Protein AF-A0A4D9E9C4-F1 (afdb_monomer_lite)

Organism: NCBI:txid55544

InterPro domains:
  IPR002957 Keratin, type I [PR01248] (61-74)
  IPR002957 Keratin, type I [PR01248] (82-105)
  IPR002957 Keratin, type I [PR01248] (137-157)
  IPR002957 Keratin, type I [PR01248] (209-224)
  IPR002957 Keratin, type I [PR01248] (235-261)
  IPR002957 Keratin, type I [PTHR23239] (42-327)
  IPR018039 Intermediate filament protein, conserved site [PS00226] (281-289)
  IPR039008 Intermediate filament, rod domain [PF00038] (42-293)
  IPR039008 Intermediate filament, rod domain [PS51842] (1-295)
  IPR039008 Intermediate filament, rod domain [SM01391] (6-294)

Sequence (337 aa):
MRTPLGELRTQPLVWAPPAQPAPALLSAPTDTPLPPPASSPSQILDSAVDNARIVLQIDNARLAADDFRVKFESELAIRQSVESDINGLRKVLDDTNMSRLQLEGEIESLKEELIFMKKNHQDEVDSLQAQITNSGLTVEVDAAQPQDLGKVMAEIRAQYDNLAQKNMADLDQQWNQMITQSTVEITQNTKEIEVARGSVSELRRTYQTLEIELESLRNLKASLEANLRDVEQRYAMQMEHLNGQLLRAEAELAQVRNDIQRQSEDYQALLNIKDKLEAEIATYRRLLEGGEEFNLNDALVDTGSITQTTHKVVTTTRKTVDGKVVSDTSESQLFRH

Secondary structure (DSSP, 8-state):
-PPPPP---PPP-PPPPPPPPPP-----------PPPSS-HHHHHHHHHHHHHHHHHHHHHHHHHHHHHHHHHHHHHHHHHHHHHHHHHHHHHHHHHHHHHHHHHHHHHHHHHHHHHHHHHHHHHHHHHHHHHHT-------------HHHHHHHHHHHHHHHHHHHHHHHHHHHHHHHHHHHHHHHHHHHHHHHHHHHHHHHHHHHHHHHHHHHHHHHHHHHHHHHHHHHHHHHHHHHHHHHHHHHHHHHHHHHHHHHHHHHHHHHHHHHHHHHHHHHHHHHHHHHHTT-S---TTGGGGGG-------EEEEEEEEEEETTEEEEEEEEEEEE--

Foldseek 3Di:
DDDDDDDPDDDDDDDDDDDDDDDDDDDDDPPDDDDPPDDDPVRVVVVVVVVVVVVVVVVVVVVVVVVVVVVVVVVVVVVVVVVVVVVVVVVVVVVVVVVVVVVVVVVVVVVVVVVVVVVVVVVVVVVVVVVVVVPPDDPDPPPPDPDPVVVVVVVVVVVVVVVVVVVVVVVVVVVVVVVVVVVVVVVVVVVVVVVVVVVVVVVVVVVVVVVVVVVVVVVVVVVVVVVVVVVVVVVVVVVVVVVVVVVVVVVVVVVVVVVVVVVVVVVVVVVVVVVVVVVVVVVVVCVVVPDPDDDVVVVCPVVPPPPFPFDWDWDWDFDDDPNDTPDIDIDTDTDTD

Structure (mmCIF, N/CA/C/O backbone):
data_AF-A0A4D9E9C4-F1
#
_entry.id   AF-A0A4D9E9C4-F1
#
loop_
_atom_site.group_PDB
_atom_site.id
_atom_site.type_symbol
_atom_site.label_atom_id
_atom_site.label_alt_id
_atom_site.label_comp_id
_atom_site.label_asym_id
_atom_site.label_entity_id
_atom_site.label_seq_id
_atom_site.pdbx_PDB_ins_code
_atom_site.Cartn_x
_atom_site.Cartn_y
_atom_site.Cartn_z
_atom_site.occupancy
_atom_site.B_iso_or_equiv
_atom_site.auth_seq_id
_atom_site.auth_comp_id
_atom_site.auth_asym_id
_atom_site.auth_atom_id
_atom_site.pdbx_PDB_model_num
ATOM 1 N N . MET A 1 1 ? 28.951 -22.960 17.596 1.00 46.91 1 MET A N 1
ATOM 2 C CA . MET A 1 1 ? 29.061 -23.672 16.306 1.00 46.91 1 MET A CA 1
ATOM 3 C C . MET A 1 1 ? 29.697 -22.719 15.305 1.00 46.91 1 MET A C 1
ATOM 5 O O . MET A 1 1 ? 29.075 -21.729 14.954 1.00 46.91 1 MET A O 1
ATOM 9 N N . ARG A 1 2 ? 30.980 -22.931 14.986 1.00 41.56 2 ARG A N 1
ATOM 10 C CA . ARG A 1 2 ? 31.772 -22.123 14.043 1.00 41.56 2 ARG A CA 1
ATOM 11 C C . ARG A 1 2 ? 31.783 -22.839 12.692 1.00 41.56 2 ARG A C 1
ATOM 13 O O . ARG A 1 2 ? 32.204 -23.988 12.639 1.00 41.56 2 ARG A O 1
ATOM 20 N N . THR A 1 3 ? 31.349 -22.170 11.634 1.00 56.41 3 THR A N 1
ATOM 21 C CA . THR A 1 3 ? 31.537 -22.589 10.236 1.00 56.41 3 THR A CA 1
ATOM 22 C C . THR A 1 3 ? 32.864 -22.021 9.715 1.00 56.41 3 THR A C 1
ATOM 24 O O . THR A 1 3 ? 33.112 -20.834 9.943 1.00 56.41 3 THR A O 1
ATOM 27 N N . PRO A 1 4 ? 33.739 -22.802 9.053 1.00 56.34 4 PRO A N 1
ATOM 28 C CA . PRO A 1 4 ? 34.994 -22.277 8.530 1.00 56.34 4 PRO A CA 1
ATOM 29 C C . PRO A 1 4 ? 34.813 -21.677 7.129 1.00 56.34 4 PRO A C 1
ATOM 31 O O . PRO A 1 4 ? 34.074 -22.200 6.297 1.00 56.34 4 PRO A O 1
ATOM 34 N N . LEU A 1 5 ? 35.509 -20.560 6.906 1.00 46.12 5 LEU A N 1
ATOM 35 C CA . LEU A 1 5 ? 35.704 -19.911 5.615 1.00 46.12 5 LEU A CA 1
ATOM 36 C C . LEU A 1 5 ? 36.440 -20.847 4.645 1.00 46.12 5 LEU A C 1
ATOM 38 O O . LEU A 1 5 ? 37.439 -21.459 5.016 1.00 46.12 5 LEU A O 1
ATOM 42 N N . GLY A 1 6 ? 35.965 -20.915 3.400 1.00 50.53 6 GLY A N 1
ATOM 43 C CA . GLY A 1 6 ? 36.652 -21.595 2.306 1.00 50.53 6 GLY A CA 1
ATOM 44 C C . GLY A 1 6 ? 37.902 -20.832 1.863 1.00 50.53 6 GLY A C 1
ATOM 45 O O . GLY A 1 6 ? 37.839 -19.647 1.541 1.00 50.53 6 GLY A O 1
ATOM 46 N N . GLU A 1 7 ? 39.034 -21.531 1.847 1.00 47.25 7 GLU A N 1
ATOM 47 C CA . GLU A 1 7 ? 40.315 -21.076 1.309 1.00 47.25 7 GLU A CA 1
ATOM 48 C C . GLU A 1 7 ? 40.248 -20.934 -0.221 1.00 47.25 7 GLU A C 1
ATOM 50 O O . GLU A 1 7 ? 40.120 -21.916 -0.954 1.00 47.25 7 GLU A O 1
ATOM 55 N N . LEU A 1 8 ? 40.390 -19.705 -0.724 1.00 48.47 8 LEU A N 1
ATOM 56 C CA . LEU A 1 8 ? 40.690 -19.446 -2.132 1.00 48.47 8 LEU A CA 1
ATOM 57 C C . LEU A 1 8 ? 42.191 -19.650 -2.358 1.00 48.47 8 LEU A C 1
ATOM 59 O O . LEU A 1 8 ? 43.013 -18.776 -2.085 1.00 48.47 8 LEU A O 1
ATOM 63 N N . ARG A 1 9 ? 42.547 -20.837 -2.851 1.00 46.44 9 ARG A N 1
ATOM 64 C CA . ARG A 1 9 ? 43.907 -21.194 -3.260 1.00 46.44 9 ARG A CA 1
ATOM 65 C C . ARG A 1 9 ? 44.250 -20.489 -4.576 1.00 46.44 9 ARG A C 1
ATOM 67 O O . ARG A 1 9 ? 43.771 -20.875 -5.639 1.00 46.44 9 ARG A O 1
ATOM 74 N N . THR A 1 10 ? 45.093 -19.467 -4.504 1.00 53.66 10 THR A N 1
ATOM 75 C CA . THR A 1 10 ? 45.739 -18.838 -5.661 1.00 53.66 10 THR A CA 1
ATOM 76 C C . THR A 1 10 ? 46.736 -19.819 -6.291 1.00 53.66 10 THR A C 1
ATOM 78 O O . THR A 1 10 ? 47.603 -20.367 -5.611 1.00 53.66 10 THR A O 1
ATOM 81 N N . GLN A 1 11 ? 46.601 -20.087 -7.593 1.00 56.62 11 GLN A N 1
ATOM 82 C CA . GLN A 1 11 ? 47.590 -20.846 -8.369 1.00 56.62 11 GLN A CA 1
ATOM 83 C C . GLN A 1 11 ? 48.548 -19.878 -9.088 1.00 56.62 11 GLN A C 1
ATOM 85 O O . GLN A 1 11 ? 48.098 -18.818 -9.531 1.00 56.62 11 GLN A O 1
ATOM 90 N N . PRO A 1 12 ? 49.849 -20.201 -9.218 1.00 49.72 12 PRO A N 1
ATOM 91 C CA . PRO A 1 12 ? 50.809 -19.341 -9.898 1.00 49.72 12 PRO A CA 1
ATOM 92 C C . PRO A 1 12 ? 50.714 -19.477 -11.425 1.00 49.72 12 PRO A C 1
ATOM 94 O O . PRO A 1 12 ? 50.537 -20.566 -11.969 1.00 49.72 12 PRO A O 1
ATOM 97 N N . LEU A 1 13 ? 50.863 -18.339 -12.102 1.00 48.88 13 LEU A N 1
ATOM 98 C CA . LEU A 1 13 ? 50.855 -18.182 -13.554 1.00 48.88 13 LEU A CA 1
ATOM 99 C C . LEU A 1 13 ? 52.106 -18.848 -14.160 1.00 48.88 13 LEU A C 1
ATOM 101 O O . LEU A 1 13 ? 53.224 -18.374 -13.959 1.00 48.88 13 LEU A O 1
ATOM 105 N N . VAL A 1 14 ? 51.933 -19.955 -14.886 1.00 52.34 14 VAL A N 1
ATOM 106 C CA . VAL A 1 14 ? 53.022 -20.614 -15.626 1.00 52.34 14 VAL A CA 1
ATOM 107 C C . VAL A 1 14 ? 53.180 -19.935 -16.987 1.00 52.34 14 VAL A C 1
ATOM 109 O O . VAL A 1 14 ? 52.255 -19.888 -17.792 1.00 52.34 14 VAL A O 1
ATOM 112 N N . TRP A 1 15 ? 54.373 -19.392 -17.215 1.00 42.56 15 TRP A N 1
ATOM 113 C CA . TRP A 1 15 ? 54.833 -18.759 -18.450 1.00 42.56 15 TRP A CA 1
ATOM 114 C C . TRP A 1 15 ? 54.854 -19.755 -19.623 1.00 42.56 15 TRP A C 1
ATOM 116 O O . TRP A 1 15 ? 55.542 -20.774 -19.559 1.00 42.56 15 TRP A O 1
ATOM 126 N N . ALA A 1 16 ? 54.121 -19.461 -20.701 1.00 52.75 16 ALA A N 1
ATOM 127 C CA . ALA A 1 16 ? 54.151 -20.233 -21.945 1.00 52.75 16 ALA A CA 1
ATOM 128 C C . ALA A 1 16 ? 55.281 -19.727 -22.873 1.00 52.75 16 ALA A C 1
ATOM 130 O O . ALA A 1 16 ? 55.403 -18.516 -23.064 1.00 52.75 16 ALA A O 1
ATOM 131 N N . PRO A 1 17 ? 56.115 -20.608 -23.462 1.00 62.12 17 PRO A N 1
ATOM 132 C CA . PRO A 1 17 ? 57.176 -20.205 -24.385 1.00 62.12 17 PRO A CA 1
ATOM 133 C C . PRO A 1 17 ? 56.624 -19.853 -25.784 1.00 62.12 17 PRO A C 1
ATOM 135 O O . PRO A 1 17 ? 55.558 -20.342 -26.165 1.00 62.12 17 PRO A O 1
ATOM 138 N N . PRO A 1 18 ? 57.336 -19.021 -26.571 1.00 53.12 18 PRO A N 1
ATOM 139 C CA . PRO A 1 18 ? 56.860 -18.547 -27.868 1.00 53.12 18 PRO A CA 1
ATOM 140 C C . PRO A 1 18 ? 56.850 -19.664 -28.921 1.00 53.12 18 PRO A C 1
ATOM 142 O O . PRO A 1 18 ? 57.770 -20.479 -29.003 1.00 53.12 18 PRO A O 1
ATOM 145 N N . ALA A 1 19 ? 55.798 -19.674 -29.741 1.00 48.38 19 ALA A N 1
ATOM 146 C CA . ALA A 1 19 ? 55.596 -20.619 -30.831 1.00 48.38 19 ALA A CA 1
ATOM 147 C C . ALA A 1 19 ? 56.703 -20.508 -31.897 1.00 48.38 19 ALA A C 1
ATOM 149 O O . ALA A 1 19 ? 57.003 -19.421 -32.392 1.00 48.38 19 ALA A O 1
ATOM 150 N N . GLN A 1 20 ? 57.290 -21.648 -32.267 1.00 53.34 20 GLN A N 1
ATOM 151 C CA . GLN A 1 20 ? 58.175 -21.770 -33.426 1.00 53.34 20 GLN A CA 1
ATOM 152 C C . GLN A 1 20 ? 57.361 -21.677 -34.731 1.00 53.34 20 GLN A C 1
ATOM 154 O O . GLN A 1 20 ? 56.249 -22.207 -34.785 1.00 53.34 20 GLN A O 1
ATOM 159 N N . PRO A 1 21 ? 57.893 -21.056 -35.800 1.00 50.38 21 PRO A N 1
ATOM 160 C CA . PRO A 1 21 ? 57.234 -21.053 -37.100 1.00 50.38 21 PRO A CA 1
ATOM 161 C C . PRO A 1 21 ? 57.316 -22.443 -37.749 1.00 50.38 21 PRO A C 1
ATOM 163 O O . PRO A 1 21 ? 58.387 -23.043 -37.842 1.00 50.38 21 PRO A O 1
ATOM 166 N N . ALA A 1 22 ? 56.166 -22.950 -38.197 1.00 45.78 22 ALA A N 1
ATOM 167 C CA . ALA A 1 22 ? 56.052 -24.204 -38.935 1.00 45.78 22 ALA A CA 1
ATOM 168 C C . ALA A 1 22 ? 56.734 -24.107 -40.320 1.00 45.78 22 ALA A C 1
ATOM 170 O O . ALA A 1 22 ? 56.691 -23.046 -40.948 1.00 45.78 22 ALA A O 1
ATOM 171 N N . PRO A 1 23 ? 57.346 -25.194 -40.826 1.00 43.59 23 PRO A N 1
ATOM 172 C CA . PRO A 1 23 ? 58.011 -25.196 -42.123 1.00 43.59 23 PRO A CA 1
ATOM 173 C C . PRO A 1 23 ? 56.992 -25.186 -43.270 1.00 43.59 23 PRO A C 1
ATOM 175 O O . PRO A 1 23 ? 55.993 -25.905 -43.248 1.00 43.59 23 PRO A O 1
ATOM 178 N N . ALA A 1 24 ? 57.283 -24.380 -44.291 1.00 49.59 24 ALA A N 1
ATOM 179 C CA . ALA A 1 24 ? 56.535 -24.310 -45.537 1.00 49.59 24 ALA A CA 1
ATOM 180 C C . ALA A 1 24 ? 56.606 -25.654 -46.281 1.00 49.59 24 ALA A C 1
ATOM 182 O O . ALA A 1 24 ? 57.625 -25.992 -46.885 1.00 49.59 24 ALA A O 1
ATOM 183 N N . LEU A 1 25 ? 55.512 -26.416 -46.240 1.00 44.25 25 LEU A N 1
ATOM 184 C CA . LEU A 1 25 ? 55.289 -27.529 -47.153 1.00 44.25 25 LEU A CA 1
ATOM 185 C C . LEU A 1 25 ? 54.582 -27.004 -48.401 1.00 44.25 25 LEU A C 1
ATOM 187 O O . LEU A 1 25 ? 53.454 -26.523 -48.356 1.00 44.25 25 LEU A O 1
ATOM 191 N N . LEU A 1 26 ? 55.320 -27.103 -49.500 1.00 51.34 26 LEU A N 1
ATOM 192 C CA . LEU A 1 26 ? 54.921 -26.920 -50.885 1.00 51.34 26 LEU A CA 1
ATOM 193 C C . LEU A 1 26 ? 53.611 -27.682 -51.172 1.00 51.34 26 LEU A C 1
ATOM 195 O O . LEU A 1 26 ? 53.619 -28.904 -51.322 1.00 51.34 26 LEU A O 1
ATOM 199 N N . SER A 1 27 ? 52.484 -26.973 -51.222 1.00 42.88 27 SER A N 1
ATOM 200 C CA . SER A 1 27 ? 51.193 -27.527 -51.626 1.00 42.88 27 SER A CA 1
ATOM 201 C C . SER A 1 27 ? 51.062 -27.503 -53.151 1.00 42.88 27 SER A C 1
ATOM 203 O O . SER A 1 27 ? 51.133 -26.459 -53.797 1.00 42.88 27 SER A O 1
ATOM 205 N N . ALA A 1 28 ? 50.886 -28.693 -53.722 1.00 49.09 28 ALA A N 1
ATOM 206 C CA . ALA A 1 28 ? 50.516 -28.917 -55.114 1.00 49.09 28 ALA A CA 1
ATOM 207 C C . ALA A 1 28 ? 49.165 -28.244 -55.456 1.00 49.09 28 ALA A C 1
ATOM 209 O O . ALA A 1 28 ? 48.316 -28.108 -54.567 1.00 49.09 28 ALA A O 1
ATOM 210 N N . PRO A 1 29 ? 48.920 -27.860 -56.724 1.00 49.34 29 PRO A N 1
ATOM 211 C CA . PRO A 1 29 ? 47.653 -27.268 -57.128 1.00 49.34 29 PRO A CA 1
ATOM 212 C C . PRO A 1 29 ? 46.578 -28.355 -57.101 1.00 49.34 29 PRO A C 1
ATOM 214 O O . PRO A 1 29 ? 46.523 -29.228 -57.963 1.00 49.34 29 PRO A O 1
ATOM 217 N N . THR A 1 30 ? 45.746 -28.330 -56.064 1.00 48.12 30 THR A N 1
ATOM 218 C CA . THR A 1 30 ? 44.537 -29.149 -56.014 1.00 48.12 30 THR A CA 1
ATOM 219 C C . THR A 1 30 ? 43.427 -28.310 -56.630 1.00 48.12 30 THR A C 1
ATOM 221 O O . THR A 1 30 ? 42.826 -27.476 -55.953 1.00 48.12 30 THR A O 1
ATOM 224 N N . ASP A 1 31 ? 43.197 -28.501 -57.930 1.00 50.91 31 ASP A N 1
ATOM 225 C CA . ASP A 1 31 ? 41.946 -28.127 -58.593 1.00 50.91 31 ASP A CA 1
ATOM 226 C C . ASP A 1 31 ? 40.817 -28.953 -57.961 1.00 50.91 31 ASP A C 1
ATOM 228 O O . ASP A 1 31 ? 40.434 -30.027 -58.421 1.00 50.91 31 ASP A O 1
ATOM 232 N N . THR A 1 32 ? 40.319 -28.459 -56.833 1.00 55.94 32 THR A N 1
ATOM 233 C CA 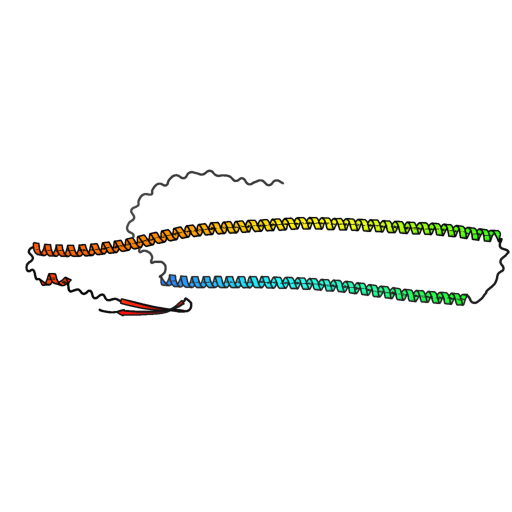. THR A 1 32 ? 39.045 -28.867 -56.244 1.00 55.94 32 THR A CA 1
ATOM 234 C C . THR A 1 32 ? 38.094 -27.694 -56.431 1.00 55.94 32 THR A C 1
ATOM 236 O O . THR A 1 32 ? 38.394 -26.604 -55.940 1.00 55.94 32 THR A O 1
ATOM 239 N N . PRO A 1 33 ? 36.972 -27.867 -57.150 1.00 47.59 33 PRO A N 1
ATOM 240 C CA . PRO A 1 33 ? 36.028 -26.783 -57.354 1.00 47.59 33 PRO A CA 1
ATOM 241 C C . PRO A 1 33 ? 35.472 -26.347 -55.996 1.00 47.59 33 PRO A C 1
ATOM 243 O O . PRO A 1 33 ? 35.057 -27.180 -55.188 1.00 47.59 33 PRO A O 1
ATOM 246 N N . LEU A 1 34 ? 35.483 -25.034 -55.753 1.00 57.84 34 LEU A N 1
ATOM 247 C CA . LEU A 1 34 ? 34.771 -24.402 -54.645 1.00 57.84 34 LEU A CA 1
ATOM 248 C C . LEU A 1 34 ? 33.342 -24.970 -54.567 1.00 57.84 34 LEU A C 1
ATOM 250 O O . LEU A 1 34 ? 32.675 -25.040 -55.606 1.00 57.84 34 LEU A O 1
ATOM 254 N N . PRO A 1 35 ? 32.844 -25.363 -53.378 1.00 61.22 35 PRO A N 1
ATOM 255 C CA . PRO A 1 35 ? 31.442 -25.723 -53.241 1.00 61.22 35 PRO A CA 1
ATOM 256 C C . PRO A 1 35 ? 30.589 -24.529 -53.702 1.00 61.22 35 PRO A C 1
ATOM 258 O O . PRO A 1 35 ? 30.927 -23.385 -53.376 1.00 61.22 35 PRO A O 1
ATOM 261 N N . PRO A 1 36 ? 29.514 -24.755 -54.481 1.00 61.72 36 PRO A N 1
ATOM 262 C CA . PRO A 1 36 ? 28.634 -23.674 -54.907 1.00 61.72 36 PRO A CA 1
ATOM 263 C C . PRO A 1 36 ? 28.114 -22.919 -53.675 1.00 61.72 36 PRO A C 1
ATOM 265 O O . PRO A 1 36 ? 27.956 -23.539 -52.617 1.00 61.72 36 PRO A O 1
ATOM 268 N N . PRO A 1 37 ? 27.853 -21.600 -53.782 1.00 59.75 37 PRO A N 1
ATOM 269 C CA . PRO A 1 37 ? 27.341 -20.820 -52.664 1.00 59.75 37 PRO A CA 1
ATOM 270 C C . PRO A 1 37 ? 26.114 -21.525 -52.094 1.00 59.75 37 PRO A C 1
ATOM 272 O O . PRO A 1 37 ? 25.169 -21.849 -52.818 1.00 59.75 37 PRO A O 1
ATOM 275 N N . ALA A 1 38 ? 26.180 -21.825 -50.798 1.00 62.91 38 ALA A N 1
ATOM 276 C CA . ALA A 1 38 ? 25.075 -22.409 -50.071 1.00 62.91 38 ALA A CA 1
ATOM 277 C C . ALA A 1 38 ? 23.847 -21.513 -50.281 1.00 62.91 38 ALA A C 1
ATOM 279 O O . ALA A 1 38 ? 23.859 -20.339 -49.912 1.00 62.91 38 ALA A O 1
ATOM 280 N N . SER A 1 39 ? 22.797 -22.095 -50.862 1.00 63.22 39 SER A N 1
ATOM 281 C CA . SER A 1 39 ? 21.502 -21.482 -51.194 1.00 63.22 39 SER A CA 1
ATOM 282 C C . SER A 1 39 ? 21.502 -20.411 -52.300 1.00 63.22 39 SER A C 1
ATOM 284 O O . SER A 1 39 ? 22.270 -19.453 -52.310 1.00 63.22 39 SER A O 1
ATOM 286 N N . SER A 1 40 ? 20.567 -20.562 -53.243 1.00 76.44 40 SER A N 1
ATOM 287 C CA . SER A 1 40 ? 20.298 -19.552 -54.276 1.00 76.44 40 SER A CA 1
ATOM 288 C C . SER A 1 40 ? 19.714 -18.268 -53.652 1.00 76.44 40 SER A C 1
ATOM 290 O O . SER A 1 40 ? 19.007 -18.360 -52.646 1.00 76.44 40 SER A O 1
ATOM 292 N N . PRO A 1 41 ? 19.929 -17.072 -54.238 1.00 77.56 41 PRO A N 1
ATOM 293 C CA . PRO A 1 41 ? 19.390 -15.810 -53.710 1.00 77.56 41 PRO A CA 1
ATOM 294 C C . PRO A 1 41 ? 17.874 -15.837 -53.458 1.00 77.56 41 PRO A C 1
ATOM 296 O O . PRO A 1 41 ? 17.393 -15.242 -52.498 1.00 77.56 41 PRO A O 1
ATOM 299 N N . SER A 1 42 ? 17.128 -16.577 -54.282 1.00 80.75 42 SER A N 1
ATOM 300 C CA . SER A 1 42 ? 15.688 -16.795 -54.112 1.00 80.75 42 SER A CA 1
ATOM 301 C C . SER A 1 42 ? 15.354 -17.573 -52.835 1.00 80.75 42 SER A C 1
ATOM 303 O O . SER A 1 42 ? 14.474 -17.161 -52.093 1.00 80.75 42 SER A O 1
ATOM 305 N N . GLN A 1 43 ? 16.106 -18.631 -52.508 1.00 85.38 43 GLN A N 1
ATOM 306 C CA . GLN A 1 43 ? 15.912 -19.393 -51.264 1.00 85.38 43 GLN A CA 1
ATOM 307 C C . GLN A 1 43 ? 16.227 -18.560 -50.013 1.00 85.38 43 GLN A C 1
ATOM 309 O O . GLN A 1 43 ? 15.591 -18.726 -48.971 1.00 85.38 43 GLN A O 1
ATOM 314 N N . ILE A 1 44 ? 17.196 -17.646 -50.104 1.00 84.44 44 ILE A N 1
ATOM 315 C CA . ILE A 1 44 ? 17.530 -16.722 -49.010 1.00 84.44 44 ILE A CA 1
ATOM 316 C C . ILE A 1 44 ? 16.378 -15.733 -48.782 1.00 84.44 44 ILE A C 1
ATOM 318 O O . ILE A 1 44 ? 16.016 -15.461 -47.641 1.00 84.44 44 ILE A O 1
ATOM 322 N N . LEU A 1 45 ? 15.764 -15.227 -49.854 1.00 89.00 45 LEU A N 1
ATOM 323 C CA . LEU A 1 45 ? 14.607 -14.341 -49.748 1.00 89.00 45 LEU A CA 1
ATOM 324 C C . LEU A 1 45 ? 13.381 -15.063 -49.172 1.00 89.00 45 LEU A C 1
ATOM 326 O O . LEU A 1 45 ? 12.740 -14.530 -48.269 1.00 89.00 45 LEU A O 1
ATOM 330 N N . ASP A 1 46 ? 13.089 -16.274 -49.645 1.00 91.44 46 ASP A N 1
ATOM 331 C CA . ASP A 1 46 ? 11.961 -17.075 -49.155 1.00 91.44 46 ASP A CA 1
ATOM 332 C C . ASP A 1 46 ? 12.124 -17.397 -47.661 1.00 91.44 46 ASP A C 1
ATOM 334 O O . ASP A 1 46 ? 11.217 -17.156 -46.865 1.00 91.44 46 ASP A O 1
ATOM 338 N N . SER A 1 47 ? 13.323 -17.823 -47.248 1.00 89.81 47 SER A N 1
ATOM 339 C CA . SER A 1 47 ? 13.629 -18.064 -45.831 1.00 89.81 47 SER A CA 1
ATOM 340 C C . SER A 1 47 ? 13.592 -16.790 -44.979 1.00 89.81 47 SER A C 1
ATOM 342 O O . SER A 1 47 ? 13.164 -16.843 -43.826 1.00 89.81 47 SER A O 1
ATOM 344 N N . ALA A 1 48 ? 13.968 -15.626 -45.520 1.00 92.25 48 ALA A N 1
ATOM 345 C CA . ALA A 1 48 ? 13.820 -14.346 -44.826 1.00 92.25 48 ALA A CA 1
ATOM 346 C C . ALA A 1 48 ? 12.343 -13.960 -44.619 1.00 92.25 48 ALA A C 1
ATOM 348 O O . ALA A 1 48 ? 11.978 -13.484 -43.540 1.00 92.25 48 ALA A O 1
ATOM 349 N N . VAL A 1 49 ? 11.485 -14.195 -45.617 1.00 94.75 49 VAL A N 1
ATOM 350 C CA . VAL A 1 49 ? 10.035 -13.954 -45.520 1.00 94.75 49 VAL A CA 1
ATOM 351 C C . VAL A 1 49 ? 9.383 -14.912 -44.521 1.00 94.75 49 VAL A C 1
ATOM 353 O O . VAL A 1 49 ? 8.577 -14.473 -43.695 1.00 94.75 49 VAL A O 1
ATOM 356 N N . ASP A 1 50 ? 9.754 -16.191 -44.544 1.00 95.25 50 ASP A N 1
ATOM 357 C CA . ASP A 1 50 ? 9.262 -17.183 -43.585 1.00 95.25 50 ASP A CA 1
ATOM 358 C C . ASP A 1 50 ? 9.714 -16.861 -42.155 1.00 95.25 50 ASP A C 1
ATOM 360 O O . ASP A 1 50 ? 8.901 -16.902 -41.229 1.00 95.25 50 ASP A O 1
ATOM 364 N N . ASN A 1 51 ? 10.965 -16.433 -41.967 1.00 94.38 51 ASN A N 1
ATOM 365 C CA . ASN A 1 51 ? 11.454 -15.963 -40.671 1.00 94.38 51 ASN A CA 1
ATOM 366 C C . ASN A 1 51 ? 10.659 -14.751 -40.170 1.00 94.38 51 ASN A C 1
ATOM 368 O O . ASN A 1 51 ? 10.226 -14.743 -39.019 1.00 94.38 51 ASN A O 1
ATOM 372 N N . ALA A 1 52 ? 10.401 -13.753 -41.023 1.00 95.62 52 ALA A N 1
ATOM 373 C CA . ALA A 1 52 ? 9.582 -12.598 -40.651 1.00 95.62 52 ALA A CA 1
ATOM 374 C C . ALA A 1 52 ? 8.152 -13.012 -40.261 1.00 95.62 52 ALA A C 1
ATOM 376 O O . ALA A 1 52 ? 7.600 -12.508 -39.282 1.00 95.62 52 ALA A O 1
ATOM 377 N N . ARG A 1 53 ? 7.561 -13.975 -40.979 1.00 97.06 53 ARG A N 1
ATOM 378 C CA . ARG A 1 53 ? 6.243 -14.531 -40.646 1.00 97.06 53 ARG A CA 1
ATOM 379 C C . ARG A 1 53 ? 6.244 -15.225 -39.283 1.00 97.06 53 ARG A C 1
ATOM 381 O O . ARG A 1 53 ? 5.311 -15.015 -38.511 1.00 97.06 53 ARG A O 1
ATOM 388 N N . ILE A 1 54 ? 7.261 -16.033 -38.987 1.00 96.38 54 ILE A N 1
ATOM 389 C CA . ILE A 1 54 ? 7.398 -16.721 -37.696 1.00 96.38 54 ILE A CA 1
ATOM 390 C C . ILE A 1 54 ? 7.575 -15.703 -36.565 1.00 96.38 54 ILE A C 1
ATOM 392 O O . ILE A 1 54 ? 6.908 -15.820 -35.542 1.00 96.38 54 ILE A O 1
ATOM 396 N N . VAL A 1 55 ? 8.404 -14.673 -36.757 1.00 96.50 55 VAL A N 1
ATOM 397 C CA . VAL A 1 55 ? 8.592 -13.597 -35.768 1.00 96.50 55 VAL A CA 1
ATOM 398 C C . VAL A 1 55 ? 7.268 -12.895 -35.465 1.00 96.50 55 VAL A C 1
ATOM 400 O O . VAL A 1 55 ? 6.907 -12.767 -34.300 1.00 96.50 55 VAL A O 1
ATOM 403 N N . LEU A 1 56 ? 6.482 -12.546 -36.489 1.00 97.00 56 LEU A N 1
ATOM 404 C CA . LEU A 1 56 ? 5.158 -11.948 -36.285 1.00 97.00 56 LEU A CA 1
ATOM 405 C C . LEU A 1 56 ? 4.194 -12.880 -35.539 1.00 97.00 56 LEU A C 1
ATOM 407 O O . LEU A 1 56 ? 3.410 -12.416 -34.714 1.00 97.00 56 LEU A O 1
ATOM 411 N N . GLN A 1 57 ? 4.236 -14.189 -35.806 1.00 97.19 57 GLN A N 1
ATOM 412 C CA . GLN A 1 57 ? 3.432 -15.165 -35.064 1.00 97.19 57 GLN A CA 1
ATOM 413 C C . GLN A 1 57 ? 3.864 -15.267 -33.597 1.00 97.19 57 GLN A C 1
ATOM 415 O O . GLN A 1 57 ? 3.004 -15.354 -32.723 1.00 97.19 57 GLN A O 1
ATOM 420 N N . ILE A 1 58 ? 5.170 -15.220 -33.320 1.00 97.06 58 ILE A N 1
ATOM 421 C CA . ILE A 1 58 ? 5.714 -15.205 -31.957 1.00 97.06 58 ILE A CA 1
ATOM 422 C C . ILE A 1 58 ? 5.266 -13.941 -31.224 1.00 97.06 58 ILE A C 1
ATOM 424 O O . ILE A 1 58 ? 4.784 -14.036 -30.097 1.00 97.06 58 ILE A O 1
ATOM 428 N N . ASP A 1 59 ? 5.379 -12.775 -31.857 1.00 97.69 59 ASP A N 1
ATOM 429 C CA . ASP A 1 59 ? 4.975 -11.508 -31.250 1.00 97.69 59 ASP A CA 1
ATOM 430 C C . ASP A 1 59 ? 3.463 -11.459 -31.014 1.00 97.69 59 ASP A C 1
ATOM 432 O O . ASP A 1 59 ? 3.020 -11.060 -29.939 1.00 97.69 59 ASP A O 1
ATOM 436 N N . ASN A 1 60 ? 2.655 -11.953 -31.955 1.00 97.25 60 ASN A N 1
ATOM 437 C CA . ASN A 1 60 ? 1.210 -12.059 -31.765 1.00 97.25 60 ASN A CA 1
ATOM 438 C C . ASN A 1 60 ? 0.846 -13.014 -30.615 1.00 97.25 60 ASN A C 1
ATOM 440 O O . ASN A 1 60 ? 0.006 -12.673 -29.783 1.00 97.25 60 ASN A O 1
ATOM 444 N N . ALA A 1 61 ? 1.507 -14.172 -30.526 1.00 97.69 61 ALA A N 1
ATOM 445 C CA . ALA A 1 61 ? 1.304 -15.120 -29.433 1.00 97.69 61 ALA A CA 1
ATOM 446 C C . ALA A 1 61 ? 1.725 -14.534 -28.075 1.00 97.69 61 ALA A C 1
ATOM 448 O O . ALA A 1 61 ? 1.038 -14.756 -27.079 1.00 97.69 61 ALA A O 1
ATOM 449 N N . ARG A 1 62 ? 2.814 -13.753 -28.031 1.00 97.25 62 ARG A N 1
ATOM 450 C CA . ARG A 1 62 ? 3.258 -13.031 -26.828 1.00 97.25 62 ARG A CA 1
ATOM 451 C C . ARG A 1 62 ? 2.248 -11.975 -26.396 1.00 97.25 62 ARG A C 1
ATOM 453 O O . ARG A 1 62 ? 1.842 -11.984 -25.242 1.00 97.25 62 ARG A O 1
ATOM 460 N N . LEU A 1 63 ? 1.786 -11.136 -27.322 1.00 97.44 63 LEU A N 1
ATOM 461 C CA . LEU A 1 63 ? 0.769 -10.122 -27.033 1.00 97.44 63 LEU A CA 1
ATOM 462 C C . LEU A 1 63 ? -0.542 -10.749 -26.543 1.00 97.44 63 LEU A C 1
ATOM 464 O O . LEU A 1 63 ? -1.142 -10.250 -25.596 1.00 97.44 63 LEU A O 1
ATOM 468 N N . ALA A 1 64 ? -0.972 -11.863 -27.142 1.00 97.88 64 ALA A N 1
ATOM 469 C CA . ALA A 1 64 ? -2.148 -12.596 -26.681 1.00 97.88 64 ALA A CA 1
ATOM 470 C C . ALA A 1 64 ? -1.944 -13.190 -25.276 1.00 97.88 64 ALA A C 1
ATOM 472 O O . ALA A 1 64 ? -2.849 -13.128 -24.446 1.00 97.88 64 ALA A O 1
ATOM 473 N N . ALA A 1 65 ? -0.761 -13.742 -24.990 1.00 97.81 65 ALA A N 1
ATOM 474 C CA . ALA A 1 65 ? -0.428 -14.255 -23.664 1.00 97.81 65 ALA A CA 1
ATOM 475 C C . ALA A 1 65 ? -0.430 -13.142 -22.603 1.00 97.81 65 ALA A C 1
ATOM 477 O O . ALA A 1 65 ? -0.978 -13.344 -21.519 1.00 97.81 65 ALA A O 1
ATOM 478 N N . ASP A 1 66 ? 0.116 -11.967 -22.923 1.00 97.38 66 ASP A N 1
ATOM 479 C CA . ASP A 1 66 ? 0.096 -10.805 -22.034 1.00 97.38 66 ASP A CA 1
ATOM 480 C C . ASP A 1 66 ? -1.329 -10.283 -21.798 1.00 97.38 66 ASP A C 1
ATOM 482 O O . ASP A 1 66 ? -1.689 -9.999 -20.655 1.00 97.38 66 ASP A O 1
ATOM 486 N N . ASP A 1 67 ? -2.172 -10.227 -22.834 1.00 98.19 67 ASP A N 1
ATOM 487 C CA . ASP A 1 67 ? -3.585 -9.842 -22.702 1.00 98.19 67 ASP A CA 1
ATOM 488 C C . ASP A 1 67 ? -4.361 -10.829 -21.810 1.00 98.19 67 ASP A C 1
ATOM 490 O O . ASP A 1 67 ? -5.101 -10.422 -20.910 1.00 98.19 67 ASP A O 1
ATOM 494 N N . PHE A 1 68 ? -4.145 -12.140 -21.977 1.00 97.94 68 PHE A N 1
ATOM 495 C CA . PHE A 1 68 ? -4.735 -13.146 -21.089 1.00 97.94 68 PHE A CA 1
ATOM 496 C C . PHE A 1 68 ? -4.202 -13.064 -19.660 1.00 97.94 68 PHE A C 1
ATOM 498 O O . PHE A 1 68 ? -4.979 -13.258 -18.724 1.00 97.94 68 PHE A O 1
ATOM 505 N N . ARG A 1 69 ? -2.916 -12.748 -19.472 1.00 98.12 69 ARG A N 1
ATOM 506 C CA . ARG A 1 69 ? -2.327 -12.550 -18.142 1.00 98.12 69 ARG A CA 1
ATOM 507 C C . ARG A 1 69 ? -2.993 -11.382 -17.421 1.00 98.12 69 ARG A C 1
ATOM 509 O O . ARG A 1 69 ? -3.442 -11.554 -16.292 1.00 98.12 69 ARG A O 1
ATOM 516 N N . VAL A 1 70 ? -3.121 -10.230 -18.082 1.00 97.62 70 VAL A N 1
ATOM 517 C CA . VAL A 1 70 ? -3.777 -9.043 -17.507 1.00 97.62 70 VAL A CA 1
ATOM 518 C C . VAL A 1 70 ? -5.246 -9.329 -17.187 1.00 97.62 70 VAL A C 1
ATOM 520 O O . VAL A 1 70 ? -5.715 -8.998 -16.098 1.00 97.62 70 VAL A O 1
ATOM 523 N N . LYS A 1 71 ? -5.972 -10.003 -18.090 1.00 98.25 71 LYS A N 1
ATOM 524 C CA . LYS A 1 71 ? -7.363 -10.418 -17.843 1.00 98.25 71 LYS A CA 1
ATOM 525 C C . LYS A 1 71 ? -7.476 -11.352 -16.642 1.00 98.25 71 LYS A C 1
ATOM 527 O O . LYS A 1 71 ? -8.328 -11.126 -15.787 1.00 98.25 71 LYS A O 1
ATOM 532 N N . PHE A 1 72 ? -6.604 -12.354 -16.546 1.00 98.12 72 PHE A N 1
ATOM 533 C CA . PHE A 1 72 ? -6.573 -13.276 -15.413 1.00 98.12 72 PHE A CA 1
ATOM 534 C C . PHE A 1 72 ? -6.297 -12.549 -14.094 1.00 98.12 72 PHE A C 1
ATOM 536 O O . PHE A 1 72 ? -7.000 -12.788 -13.118 1.00 98.12 72 PHE A O 1
ATOM 543 N N . GLU A 1 73 ? -5.325 -11.637 -14.065 1.00 97.75 73 GLU A N 1
ATOM 544 C CA . GLU A 1 73 ? -5.017 -10.828 -12.880 1.00 97.75 73 GLU A CA 1
ATOM 545 C C . GLU A 1 73 ? -6.213 -9.959 -12.461 1.00 97.75 73 GLU A C 1
ATOM 547 O O . GLU A 1 73 ? -6.539 -9.897 -11.275 1.00 97.75 73 GLU A O 1
ATOM 552 N N . SER A 1 74 ? -6.913 -9.347 -13.423 1.00 97.12 74 SER A N 1
ATOM 553 C CA . SER A 1 74 ? -8.114 -8.551 -13.142 1.00 97.12 74 SER A CA 1
ATOM 554 C C . SER A 1 74 ? -9.273 -9.394 -12.599 1.00 97.12 74 SER A C 1
ATOM 556 O O . SER A 1 74 ? -9.893 -9.018 -11.605 1.00 97.12 74 SER A O 1
ATOM 558 N N . GLU A 1 75 ? -9.525 -10.565 -13.188 1.00 97.75 75 GLU A N 1
ATOM 559 C CA . GLU A 1 75 ? -10.591 -11.474 -12.758 1.00 97.75 75 GLU A CA 1
ATOM 560 C C . GLU A 1 75 ? -10.274 -12.073 -11.384 1.00 97.75 75 GLU A C 1
ATOM 562 O O . GLU A 1 75 ? -11.151 -12.189 -10.529 1.00 97.75 75 GLU A O 1
ATOM 567 N N . LEU A 1 76 ? -9.003 -12.401 -11.131 1.00 97.75 76 LEU A N 1
ATOM 568 C CA . LEU A 1 76 ? -8.538 -12.868 -9.830 1.00 97.75 76 LEU A CA 1
ATOM 569 C C . LEU A 1 76 ? -8.759 -11.805 -8.748 1.00 97.75 76 LEU A C 1
ATOM 571 O O . LEU A 1 76 ? -9.245 -12.141 -7.669 1.00 97.75 76 LEU A O 1
ATOM 575 N N . ALA A 1 77 ? -8.452 -10.538 -9.034 1.00 97.00 77 ALA A N 1
ATOM 576 C CA . ALA A 1 77 ? -8.686 -9.439 -8.101 1.00 97.00 77 ALA A CA 1
ATOM 577 C C . ALA A 1 77 ? -10.185 -9.253 -7.801 1.00 97.00 77 ALA A C 1
ATOM 579 O O . ALA A 1 77 ? -10.570 -9.131 -6.636 1.00 97.00 77 ALA A O 1
ATOM 580 N N . ILE A 1 78 ? -11.042 -9.301 -8.830 1.00 97.56 78 ILE A N 1
ATOM 581 C CA . ILE A 1 78 ? -12.504 -9.239 -8.663 1.00 97.56 78 ILE A CA 1
ATOM 582 C C . ILE A 1 78 ? -12.993 -10.420 -7.818 1.00 97.56 78 ILE A C 1
ATOM 584 O O . ILE A 1 78 ? -13.735 -10.224 -6.855 1.00 97.56 78 ILE A O 1
ATOM 588 N N . ARG A 1 79 ? -12.537 -11.641 -8.119 1.00 98.06 79 ARG A N 1
ATOM 589 C CA . ARG A 1 79 ? -12.886 -12.843 -7.356 1.00 98.06 79 ARG A CA 1
ATOM 590 C C . ARG A 1 79 ? -12.492 -12.711 -5.886 1.00 98.06 79 ARG A C 1
ATOM 592 O O . ARG A 1 79 ? -13.310 -13.013 -5.024 1.00 98.06 79 ARG A O 1
ATOM 599 N N . GLN A 1 80 ? -11.274 -12.258 -5.595 1.00 97.38 80 GLN A N 1
ATOM 600 C CA . GLN A 1 80 ? -10.800 -12.060 -4.221 1.00 97.38 80 GLN A CA 1
ATOM 601 C C . GLN A 1 80 ? -11.637 -11.016 -3.471 1.00 97.38 80 GLN A C 1
ATOM 603 O O . GLN A 1 80 ? -11.968 -11.226 -2.304 1.00 97.38 80 GLN A O 1
ATOM 608 N N . SER A 1 81 ? -12.033 -9.927 -4.141 1.00 96.88 81 SER A N 1
ATOM 609 C CA . SER A 1 81 ? -12.950 -8.932 -3.571 1.00 96.88 81 SER A CA 1
ATOM 610 C C . SER A 1 81 ? -14.298 -9.560 -3.213 1.00 96.88 81 SER A C 1
ATOM 612 O O . SER A 1 81 ? -14.762 -9.421 -2.085 1.00 96.88 81 SER A O 1
ATOM 614 N N . VAL A 1 82 ? -14.897 -10.319 -4.135 1.00 98.19 82 VAL A N 1
ATOM 615 C CA . VAL A 1 82 ? -16.187 -10.989 -3.903 1.00 98.19 82 VAL A CA 1
ATOM 616 C C . VAL A 1 82 ? -16.083 -12.051 -2.803 1.00 98.19 82 VAL A C 1
ATOM 618 O O . VAL A 1 82 ? -16.986 -12.178 -1.981 1.00 98.19 82 VAL A O 1
ATOM 621 N N . GLU A 1 83 ? -14.985 -12.807 -2.736 1.00 97.56 83 GLU A N 1
ATOM 622 C CA . GLU A 1 83 ? -14.739 -13.758 -1.644 1.00 97.56 83 GLU A CA 1
ATOM 623 C C . GLU A 1 83 ? -14.634 -13.054 -0.284 1.00 97.56 83 GLU A C 1
ATOM 625 O O . GLU A 1 83 ? -15.191 -13.542 0.703 1.00 97.56 83 GLU A O 1
ATOM 630 N N . SER A 1 84 ? -13.972 -11.895 -0.230 1.00 96.62 84 SER A N 1
ATOM 631 C CA . SER A 1 84 ? -13.928 -11.051 0.968 1.00 96.62 84 SER A CA 1
ATOM 632 C C . SER A 1 84 ? -15.329 -10.586 1.375 1.00 96.62 84 SER A C 1
ATOM 634 O O . SER A 1 84 ? -15.697 -10.717 2.544 1.00 96.62 84 SER A O 1
ATOM 636 N N . ASP A 1 85 ? -16.139 -10.123 0.421 1.00 97.94 85 ASP A N 1
ATOM 637 C CA . ASP A 1 85 ? -17.515 -9.683 0.675 1.00 97.94 85 ASP A CA 1
ATOM 638 C C . ASP A 1 85 ? -18.394 -10.832 1.188 1.00 97.94 85 ASP A C 1
ATOM 640 O O . ASP A 1 85 ? -19.122 -10.668 2.167 1.00 97.94 85 ASP A O 1
ATOM 644 N N . ILE A 1 86 ? -18.285 -12.028 0.597 1.00 97.88 86 ILE A N 1
ATOM 645 C CA . ILE A 1 86 ? -18.999 -13.232 1.054 1.00 97.88 86 ILE A CA 1
ATOM 646 C C . ILE A 1 86 ? -18.604 -13.586 2.491 1.00 97.88 86 ILE A C 1
ATOM 648 O O . ILE A 1 86 ? -19.472 -13.901 3.308 1.00 97.88 86 ILE A O 1
ATOM 652 N N . ASN A 1 87 ? -17.313 -13.534 2.818 1.00 97.38 87 ASN A N 1
ATOM 653 C CA . ASN A 1 87 ? -16.840 -13.796 4.177 1.00 97.38 87 ASN A CA 1
ATOM 654 C C . ASN A 1 87 ? -17.350 -12.735 5.166 1.00 97.38 87 ASN A C 1
ATOM 656 O O . ASN A 1 87 ? -17.764 -13.082 6.273 1.00 97.38 87 ASN A O 1
ATOM 660 N N . GLY A 1 88 ? -17.394 -11.465 4.754 1.00 97.75 88 GLY A N 1
ATOM 661 C CA . GLY A 1 88 ? -17.999 -10.382 5.528 1.00 97.75 88 GLY A CA 1
ATOM 662 C C . GLY A 1 88 ? -19.492 -10.606 5.783 1.00 97.75 88 GLY A C 1
ATOM 663 O O . GLY A 1 88 ? -19.939 -10.526 6.926 1.00 97.75 88 GLY A O 1
ATOM 664 N N . LEU A 1 89 ? -20.256 -10.969 4.750 1.00 97.88 89 LEU A N 1
ATOM 665 C CA . LEU A 1 89 ? -21.687 -11.272 4.865 1.00 97.88 89 LEU A CA 1
ATOM 666 C C . LEU A 1 89 ? -21.958 -12.481 5.766 1.00 97.88 89 LEU A C 1
ATOM 668 O O . LEU A 1 89 ? -22.913 -12.457 6.539 1.00 97.88 89 LEU A O 1
ATOM 672 N N . ARG A 1 90 ? -21.111 -13.517 5.712 1.00 98.25 90 ARG A N 1
ATOM 673 C CA . ARG A 1 90 ? -21.194 -14.663 6.634 1.00 98.25 90 ARG A CA 1
ATOM 674 C C . ARG A 1 90 ? -20.999 -14.234 8.082 1.00 98.25 90 ARG A C 1
ATOM 676 O O . ARG A 1 90 ? -21.795 -14.620 8.925 1.00 98.25 90 ARG A O 1
ATOM 683 N N . LYS A 1 91 ? -20.015 -13.373 8.355 1.00 98.00 91 LYS A N 1
ATOM 684 C CA . LYS A 1 91 ? -19.810 -12.831 9.701 1.00 98.00 91 LYS A CA 1
ATOM 685 C C . LYS A 1 91 ? -21.023 -12.032 10.186 1.00 98.00 91 LYS A C 1
ATOM 687 O O . LYS A 1 91 ? -21.473 -12.241 11.302 1.00 98.00 91 LYS A O 1
ATOM 692 N N . VAL A 1 92 ? -21.591 -11.167 9.342 1.00 98.38 92 VAL A N 1
ATOM 693 C CA . VAL A 1 92 ? -22.811 -10.413 9.690 1.00 98.38 92 VAL A CA 1
ATOM 694 C C . VAL A 1 92 ? -23.986 -11.358 9.967 1.00 98.38 92 VAL A C 1
ATOM 696 O O . VAL A 1 92 ? -24.759 -11.128 10.897 1.00 98.38 92 VAL A O 1
ATOM 699 N N . LEU A 1 93 ? -24.124 -12.439 9.198 1.00 98.56 93 LEU A N 1
ATOM 700 C CA . LEU A 1 93 ? -25.136 -13.466 9.449 1.00 98.56 93 LEU A CA 1
ATOM 701 C C . LEU A 1 93 ? -24.919 -14.165 10.802 1.00 98.56 93 LEU A C 1
ATOM 703 O O . LEU A 1 93 ? -25.879 -14.373 11.540 1.00 98.56 93 LEU A O 1
ATOM 707 N N . ASP A 1 94 ? -23.679 -14.501 11.148 1.00 98.50 94 ASP A N 1
ATOM 708 C CA . ASP A 1 94 ? -23.349 -15.123 12.433 1.00 98.50 94 ASP A CA 1
ATOM 709 C C . ASP A 1 94 ? -23.600 -14.161 13.607 1.00 98.50 94 ASP A C 1
ATOM 711 O O . ASP A 1 94 ? -24.240 -14.544 14.588 1.00 98.50 94 ASP A O 1
ATOM 715 N N . ASP A 1 95 ? -23.187 -12.896 13.479 1.00 98.12 95 ASP A N 1
ATOM 716 C CA . ASP A 1 95 ? -23.402 -11.849 14.484 1.00 98.12 95 ASP A CA 1
ATOM 717 C C . ASP A 1 95 ? -24.906 -11.600 14.709 1.00 98.12 95 ASP A C 1
ATOM 719 O O . ASP A 1 95 ? -25.380 -11.567 15.846 1.00 98.12 95 ASP A O 1
ATOM 723 N N . THR A 1 96 ? -25.693 -11.501 13.630 1.00 98.25 96 THR A N 1
ATOM 724 C CA . THR A 1 96 ? -27.156 -11.331 13.721 1.00 98.25 96 THR A CA 1
ATOM 725 C C . THR A 1 96 ? -27.851 -12.553 14.317 1.00 98.25 96 THR A C 1
ATOM 727 O O . THR A 1 96 ? -28.778 -12.397 15.114 1.00 98.25 96 THR A O 1
ATOM 730 N N . ASN A 1 97 ? -27.395 -13.767 13.997 1.00 98.44 97 ASN A N 1
ATOM 731 C CA . ASN A 1 97 ? -27.895 -14.988 14.627 1.00 98.44 97 ASN A CA 1
ATOM 732 C C . ASN A 1 97 ? -27.566 -15.039 16.121 1.00 98.44 97 ASN A C 1
ATOM 734 O O . ASN A 1 97 ? -28.425 -15.436 16.907 1.00 98.44 97 ASN A O 1
ATOM 738 N N . MET A 1 98 ? -26.366 -14.614 16.524 1.00 98.31 98 MET A N 1
ATOM 739 C CA . MET A 1 98 ? -25.988 -14.525 17.934 1.00 98.31 98 MET A CA 1
ATOM 740 C C . MET A 1 98 ? -26.880 -13.525 18.678 1.00 98.31 98 MET A C 1
ATOM 742 O O . MET A 1 98 ? -27.439 -13.871 19.716 1.00 98.31 98 MET A O 1
ATOM 746 N N . SER A 1 99 ? -27.090 -12.325 18.126 1.00 97.75 99 SER A N 1
ATOM 747 C CA . SER A 1 99 ? -28.006 -11.340 18.716 1.00 97.75 99 SER A CA 1
ATOM 748 C C . SER A 1 99 ? -29.445 -11.854 18.793 1.00 97.75 99 SER A C 1
ATOM 750 O O . SER A 1 99 ? -30.114 -11.638 19.800 1.00 97.75 99 SER A O 1
ATOM 752 N N . ARG A 1 100 ? -29.927 -12.579 17.772 1.00 98.50 100 ARG A N 1
ATOM 753 C CA . ARG A 1 100 ? -31.249 -13.224 17.810 1.00 98.50 100 ARG A CA 1
ATOM 754 C C . ARG A 1 100 ? -31.347 -14.215 18.970 1.00 98.50 100 ARG A C 1
ATOM 756 O O . ARG A 1 100 ? -32.312 -14.150 19.719 1.00 98.50 100 ARG A O 1
ATOM 763 N N . LEU A 1 101 ? -30.358 -15.097 19.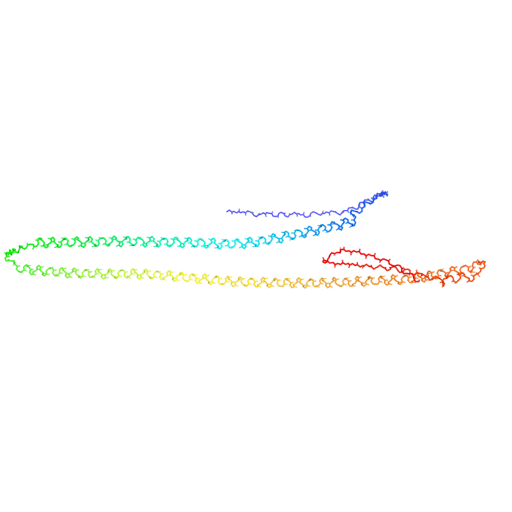130 1.00 98.44 101 LEU A N 1
ATOM 764 C CA . LEU A 1 101 ? -30.336 -16.091 20.210 1.00 98.44 101 LEU A CA 1
ATOM 765 C C . LEU A 1 101 ? -30.261 -15.438 21.598 1.00 98.44 101 LEU A C 1
ATOM 767 O O . LEU A 1 101 ? -30.924 -15.898 22.522 1.00 98.44 101 LEU A O 1
ATOM 771 N N . GLN A 1 102 ? -29.494 -14.354 21.746 1.00 98.19 102 GLN A N 1
ATOM 772 C CA . GLN A 1 102 ? -29.440 -13.575 22.988 1.00 98.19 102 GLN A CA 1
ATOM 773 C C . GLN A 1 102 ? -30.811 -12.988 23.341 1.00 98.19 102 GLN A C 1
ATOM 775 O O . GLN A 1 102 ? -31.292 -13.190 24.453 1.00 98.19 102 GLN A O 1
ATOM 780 N N . LEU A 1 103 ? -31.471 -12.334 22.378 1.00 98.12 103 LEU A N 1
ATOM 781 C CA . LEU A 1 103 ? -32.811 -11.772 22.569 1.00 98.12 103 LEU A CA 1
ATOM 782 C C . LEU A 1 103 ? -33.862 -12.856 22.844 1.00 98.12 103 LEU A C 1
ATOM 784 O O . LEU A 1 103 ? -34.757 -12.649 23.659 1.00 98.12 103 LEU A O 1
ATOM 788 N N . GLU A 1 104 ? -33.765 -14.018 22.194 1.00 98.12 104 GLU A N 1
ATOM 789 C CA . GLU A 1 104 ? -34.627 -15.172 22.482 1.00 98.12 104 GLU A CA 1
ATOM 790 C C . GLU A 1 104 ? -34.451 -15.647 23.934 1.00 98.12 104 GLU A C 1
ATOM 792 O O . GLU A 1 104 ? -35.450 -15.843 24.627 1.00 98.12 104 GLU A O 1
ATOM 797 N N . GLY A 1 105 ? -33.210 -15.719 24.427 1.00 98.12 105 GLY A N 1
ATOM 798 C CA . GLY A 1 105 ? -32.916 -16.046 25.825 1.00 98.12 105 GLY A CA 1
ATOM 799 C C . GLY A 1 105 ? -33.428 -15.000 26.822 1.00 98.12 105 GLY A C 1
ATOM 800 O O . GLY A 1 105 ? -33.995 -15.358 27.854 1.00 98.12 105 GLY A O 1
ATOM 801 N N . GLU A 1 106 ? -33.300 -13.706 26.515 1.00 98.31 106 GLU A N 1
ATOM 802 C CA . GLU A 1 106 ? -33.880 -12.630 27.335 1.00 98.31 106 GLU A CA 1
ATOM 803 C C . GLU A 1 106 ? -35.411 -12.728 27.394 1.00 98.31 106 GLU A C 1
ATOM 805 O O . GLU A 1 106 ? -36.004 -12.592 28.466 1.00 98.31 106 GLU A O 1
ATOM 810 N N . ILE A 1 107 ? -36.063 -13.020 26.264 1.00 98.25 107 ILE A N 1
ATOM 811 C CA . ILE A 1 107 ? -37.517 -13.224 26.200 1.00 98.25 107 ILE A CA 1
ATOM 812 C C . ILE A 1 107 ? -37.943 -14.424 27.053 1.00 98.25 107 ILE A C 1
ATOM 814 O O . ILE A 1 107 ? -38.975 -14.357 27.722 1.00 98.25 107 ILE A O 1
ATOM 818 N N . GLU A 1 108 ? -37.201 -15.529 27.009 1.00 98.31 108 GLU A N 1
ATOM 819 C CA . GLU A 1 108 ? -37.481 -16.721 27.816 1.00 98.31 108 GLU A CA 1
ATOM 820 C C . GLU A 1 108 ? -37.305 -16.443 29.312 1.00 98.31 108 GLU A C 1
ATOM 822 O O . GLU A 1 108 ? -38.227 -16.710 30.082 1.00 98.31 108 GLU A O 1
ATOM 827 N N . SER A 1 109 ? -36.208 -15.792 29.703 1.00 98.00 109 SER A N 1
ATOM 828 C CA . SER A 1 109 ? -35.958 -15.355 31.083 1.00 98.00 109 SER A CA 1
ATOM 829 C C . SER A 1 109 ? -37.076 -14.450 31.620 1.00 98.00 109 SER A C 1
ATOM 831 O O . SER A 1 109 ? -37.653 -14.716 32.675 1.00 98.00 109 SER A O 1
ATOM 833 N N . LEU A 1 110 ? -37.479 -13.428 30.856 1.00 97.88 110 LEU A N 1
ATOM 834 C CA . LEU A 1 110 ? -38.570 -12.527 31.248 1.00 97.88 110 LEU A CA 1
ATOM 835 C C . LEU A 1 110 ? -39.921 -13.250 31.351 1.00 97.88 110 LEU A C 1
ATOM 837 O O . LEU A 1 110 ? -40.758 -12.904 32.189 1.00 97.88 110 LEU A O 1
ATOM 841 N N . LYS A 1 111 ? -40.164 -14.263 30.511 1.00 98.19 111 LYS A N 1
ATOM 842 C CA . LYS A 1 111 ? -41.362 -15.108 30.627 1.00 98.19 111 LYS A CA 1
ATOM 843 C C . LYS A 1 111 ? -41.335 -15.935 31.909 1.00 98.19 111 LYS A C 1
ATOM 845 O O . LYS A 1 111 ? -42.373 -16.035 32.563 1.00 98.19 111 LYS A O 1
ATOM 850 N N . GLU A 1 112 ? -40.190 -16.508 32.269 1.00 97.88 112 GLU A N 1
ATOM 851 C CA . GLU A 1 112 ? -40.018 -17.244 33.526 1.00 97.88 112 GLU A CA 1
ATOM 852 C C . GLU A 1 112 ? -40.225 -16.335 34.741 1.00 97.88 112 GLU A C 1
ATOM 854 O O . GLU A 1 112 ? -40.992 -16.691 35.637 1.00 97.88 112 GLU A O 1
ATOM 859 N N . GLU A 1 113 ? -39.648 -15.131 34.737 1.00 97.81 113 GLU A N 1
ATOM 860 C CA . GLU A 1 113 ? -39.836 -14.136 35.799 1.00 97.81 113 GLU A CA 1
ATOM 861 C C . GLU A 1 113 ? -41.310 -13.728 35.939 1.00 97.81 113 GLU A C 1
ATOM 863 O O . GLU A 1 113 ? -41.852 -13.679 37.045 1.00 97.81 113 GLU A O 1
ATOM 868 N N . LEU A 1 114 ? -42.012 -13.518 34.822 1.00 97.31 114 LEU A N 1
ATOM 869 C CA . LEU A 1 114 ? -43.441 -13.205 34.830 1.00 97.31 114 LEU A CA 1
ATOM 870 C C . LEU A 1 114 ? -44.273 -14.349 35.424 1.00 97.31 114 LEU A C 1
ATOM 872 O O . LEU A 1 114 ? -45.207 -14.101 36.194 1.00 97.31 114 LEU A O 1
ATOM 876 N N . ILE A 1 115 ? -43.959 -15.600 35.074 1.00 97.88 115 ILE A N 1
ATOM 877 C CA . ILE A 1 115 ? -44.621 -16.782 35.645 1.00 97.88 115 ILE A CA 1
ATOM 878 C C . ILE A 1 115 ? -44.333 -16.871 37.147 1.00 97.88 115 ILE A C 1
ATOM 880 O O . ILE A 1 115 ? -45.261 -17.092 37.929 1.00 97.88 115 ILE A O 1
ATOM 884 N N . PHE A 1 116 ? -43.082 -16.655 37.555 1.00 97.81 116 PHE A N 1
ATOM 885 C CA . PHE A 1 116 ? -42.664 -16.659 38.952 1.00 97.81 116 PHE A CA 1
ATOM 886 C C . PHE A 1 116 ? -43.407 -15.598 39.771 1.00 97.81 116 PHE A C 1
ATOM 888 O O . PHE A 1 116 ? -44.011 -15.929 40.790 1.00 97.81 116 PHE A O 1
ATOM 895 N N . MET A 1 117 ? -43.464 -14.354 39.290 1.00 96.62 117 MET A N 1
ATOM 896 C CA . MET A 1 117 ? -44.177 -13.259 39.955 1.00 96.62 117 MET A CA 1
ATOM 897 C C . MET A 1 117 ? -45.679 -13.525 40.069 1.00 96.62 117 MET A C 1
ATOM 899 O O . MET A 1 117 ? -46.272 -13.268 41.116 1.00 96.62 117 MET A O 1
ATOM 903 N N . LYS A 1 118 ? -46.307 -14.087 39.026 1.00 97.38 118 LYS A N 1
ATOM 904 C CA . LYS A 1 118 ? -47.723 -14.489 39.084 1.00 97.38 118 LYS A CA 1
ATOM 905 C C . LYS A 1 118 ? -47.970 -15.583 40.115 1.00 97.38 118 LYS A C 1
ATOM 907 O O . LYS A 1 118 ? -48.957 -15.506 40.841 1.00 97.38 118 LYS A O 1
ATOM 912 N N . LYS A 1 119 ? -47.091 -16.588 40.175 1.00 97.69 119 LYS A N 1
ATOM 913 C CA . LYS A 1 119 ? -47.177 -17.667 41.163 1.00 97.69 119 LYS A CA 1
ATOM 914 C C . LYS A 1 119 ? -47.004 -17.118 42.579 1.00 97.69 119 LYS A C 1
ATOM 916 O O . LYS A 1 119 ? -47.845 -17.397 43.419 1.00 97.69 119 LYS A O 1
ATOM 921 N N . ASN A 1 120 ? -45.982 -16.295 42.813 1.00 97.25 120 ASN A N 1
ATOM 922 C CA . ASN A 1 120 ? -45.737 -15.691 44.120 1.00 97.25 120 ASN A CA 1
ATOM 923 C C . ASN A 1 120 ? -46.921 -14.826 44.574 1.00 97.25 120 ASN A C 1
ATOM 925 O O . ASN A 1 120 ? -47.371 -14.946 45.706 1.00 97.25 120 ASN A O 1
ATOM 929 N N . HIS A 1 121 ? -47.488 -14.016 43.675 1.00 96.38 121 HIS A N 1
ATOM 930 C CA . HIS A 1 121 ? -48.683 -13.235 43.989 1.00 96.38 121 HIS A CA 1
ATOM 931 C C . HIS A 1 121 ? -49.891 -14.120 44.329 1.00 96.38 121 HIS A C 1
ATOM 933 O O . HIS A 1 121 ? -50.620 -13.818 45.268 1.00 96.38 121 HIS A O 1
ATOM 939 N N . GLN A 1 122 ? -50.101 -15.217 43.59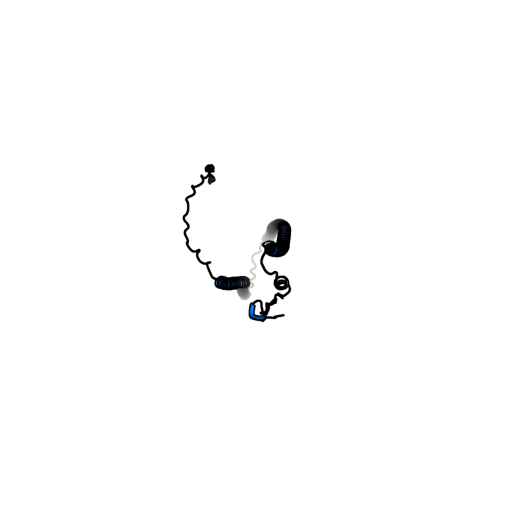5 1.00 96.69 122 GLN A N 1
ATOM 940 C CA . GLN A 1 122 ? -51.164 -16.172 43.910 1.00 96.69 122 GLN A CA 1
ATOM 941 C C . GLN A 1 122 ? -50.949 -16.808 45.290 1.00 96.69 122 GLN A C 1
ATOM 943 O O . GLN A 1 122 ? -51.879 -16.830 46.090 1.00 96.69 122 GLN A O 1
ATOM 948 N N . ASP A 1 123 ? -49.726 -17.246 45.592 1.00 95.31 123 ASP A N 1
ATOM 949 C CA . ASP A 1 123 ? -49.369 -17.843 46.882 1.00 95.31 123 ASP A CA 1
ATOM 950 C C . ASP A 1 123 ? -49.551 -16.828 48.040 1.00 95.31 123 ASP A C 1
ATOM 952 O O . ASP A 1 123 ? -50.047 -1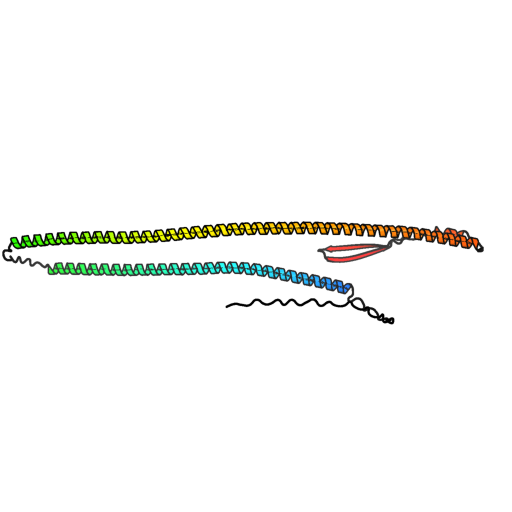7.180 49.113 1.00 95.31 123 ASP A O 1
ATOM 956 N N . GLU A 1 124 ? -49.217 -15.548 47.831 1.00 95.00 124 GLU A N 1
ATOM 957 C CA . GLU A 1 124 ? -49.468 -14.457 48.788 1.00 95.00 124 GLU A CA 1
ATOM 958 C C . GLU A 1 124 ? -50.964 -14.198 49.001 1.00 95.00 124 GLU A C 1
ATOM 960 O O . GLU A 1 124 ? -51.408 -14.053 50.143 1.00 95.00 124 GLU A O 1
ATOM 965 N N . VAL A 1 125 ? -51.754 -14.156 47.925 1.00 95.06 125 VAL A N 1
ATOM 966 C CA . VAL A 1 125 ? -53.213 -13.993 48.002 1.00 95.06 125 VAL A CA 1
ATOM 967 C C . VAL A 1 125 ? -53.842 -15.168 48.745 1.00 95.06 125 VAL A C 1
ATOM 969 O O . VAL A 1 125 ? -54.671 -14.942 49.627 1.00 95.06 125 VAL A O 1
ATOM 972 N N . ASP A 1 126 ? -53.424 -16.398 48.451 1.00 94.00 126 ASP A N 1
ATOM 973 C CA . ASP A 1 126 ? -53.909 -17.605 49.122 1.00 94.00 126 ASP A CA 1
ATOM 974 C C . ASP A 1 126 ? -53.518 -17.606 50.609 1.00 94.00 126 ASP A C 1
ATOM 976 O O . ASP A 1 126 ? -54.339 -17.931 51.468 1.00 94.00 126 ASP A O 1
ATOM 980 N N . SER A 1 127 ? -52.301 -17.161 50.942 1.00 93.38 127 SER A N 1
ATOM 981 C CA . SER A 1 127 ? -51.838 -16.977 52.325 1.00 93.38 127 SER A CA 1
ATOM 982 C C . SER A 1 127 ? -52.652 -15.921 53.079 1.00 93.38 127 SER A C 1
ATOM 984 O O . SER A 1 127 ? -53.066 -16.153 54.217 1.00 93.38 127 SER A O 1
ATOM 986 N N . LEU A 1 128 ? -52.937 -14.775 52.454 1.00 90.25 128 LEU A N 1
ATOM 987 C CA . LEU A 1 128 ? -53.770 -13.725 53.045 1.00 90.25 128 LEU A CA 1
ATOM 988 C C . LEU A 1 128 ? -55.223 -14.180 53.200 1.00 90.25 128 LEU A C 1
ATOM 990 O O . LEU A 1 128 ? -55.827 -13.919 54.237 1.00 90.25 128 LEU A O 1
ATOM 994 N N . GLN A 1 129 ? -55.781 -14.898 52.225 1.00 87.38 129 GLN A N 1
ATOM 995 C CA . GLN A 1 129 ? -57.107 -15.504 52.352 1.00 87.38 129 GLN A CA 1
ATOM 996 C C . GLN A 1 129 ? -57.139 -16.527 53.489 1.00 87.38 129 GLN A C 1
ATOM 998 O O . GLN A 1 129 ? -58.058 -16.478 54.304 1.00 87.38 129 GLN A O 1
ATOM 1003 N N . ALA A 1 130 ? -56.115 -17.379 53.605 1.00 86.62 130 ALA A N 1
ATOM 1004 C CA . ALA A 1 130 ? -55.971 -18.329 54.703 1.00 86.62 130 ALA A CA 1
ATOM 1005 C C . ALA A 1 130 ? -55.857 -17.619 56.062 1.00 86.62 130 ALA A C 1
ATOM 1007 O O . ALA A 1 130 ? -56.497 -18.034 57.029 1.00 86.62 130 ALA A O 1
ATOM 1008 N N . GLN A 1 131 ? -55.098 -16.521 56.148 1.00 82.00 131 GLN A N 1
ATOM 1009 C CA . GLN A 1 131 ? -55.041 -15.677 57.344 1.00 82.00 131 GLN A CA 1
ATOM 1010 C C . GLN A 1 131 ? -56.398 -15.055 57.662 1.00 82.00 131 GLN A C 1
ATOM 1012 O O . GLN A 1 131 ? -56.804 -15.096 58.815 1.00 82.00 131 GLN A O 1
ATOM 1017 N N . ILE A 1 132 ? -57.133 -14.549 56.669 1.00 80.00 132 ILE A N 1
ATOM 1018 C CA . ILE A 1 132 ? -58.471 -13.981 56.868 1.00 80.00 132 ILE A CA 1
ATOM 1019 C C . ILE A 1 132 ? -59.441 -15.058 57.377 1.00 80.00 132 ILE A C 1
ATOM 1021 O O . ILE A 1 132 ? -60.158 -14.815 58.348 1.00 80.00 132 ILE A O 1
ATOM 1025 N N . THR A 1 133 ? -59.421 -16.267 56.805 1.00 78.12 133 THR A N 1
ATOM 1026 C CA . THR A 1 133 ? -60.252 -17.391 57.271 1.00 78.12 133 THR A CA 1
ATOM 1027 C C . THR A 1 133 ? -59.846 -17.897 58.655 1.00 78.12 133 THR A C 1
ATOM 1029 O O . THR A 1 133 ? -60.716 -18.219 59.461 1.00 78.12 133 THR A O 1
ATOM 1032 N N . ASN A 1 134 ? -58.546 -17.916 58.966 1.00 69.12 134 ASN A N 1
ATOM 1033 C CA . ASN A 1 134 ? -58.026 -18.296 60.284 1.00 69.12 134 ASN A CA 1
ATOM 1034 C C . ASN A 1 134 ? -58.220 -17.182 61.326 1.00 69.12 134 ASN A C 1
ATOM 1036 O O . ASN A 1 134 ? -58.256 -17.460 62.519 1.00 69.12 134 ASN A O 1
ATOM 1040 N N . SER A 1 135 ? -58.394 -15.934 60.881 1.00 59.59 135 SER A N 1
ATOM 1041 C CA . SER A 1 135 ? -58.781 -14.779 61.698 1.00 59.59 135 SER A CA 1
ATOM 1042 C C . SER A 1 135 ? -60.295 -14.672 61.908 1.00 59.59 135 SER A C 1
ATOM 1044 O O . SER A 1 135 ? -60.786 -13.630 62.347 1.00 59.59 135 SER A O 1
ATOM 1046 N N . GLY A 1 136 ? -61.042 -15.752 61.633 1.00 53.97 136 GLY A N 1
ATOM 1047 C CA . GLY A 1 136 ? -62.377 -15.960 62.178 1.00 53.97 136 GLY A CA 1
ATOM 1048 C C . GLY A 1 136 ? -62.357 -15.690 63.682 1.00 53.97 136 GLY A C 1
ATOM 1049 O O . GLY A 1 136 ? -61.827 -16.472 64.464 1.00 53.97 136 GLY A O 1
ATOM 1050 N N . LEU A 1 137 ? -62.883 -14.516 64.031 1.00 53.91 137 LEU A N 1
ATOM 1051 C CA . LEU A 1 137 ? -62.949 -13.894 65.346 1.00 53.91 137 LEU A CA 1
ATOM 1052 C C . LEU A 1 137 ? -63.013 -14.900 66.503 1.00 53.91 137 LEU A C 1
ATOM 1054 O O . LEU A 1 137 ? -64.053 -15.488 66.783 1.00 53.91 137 LEU A O 1
ATOM 1058 N N . THR A 1 138 ? -61.915 -14.999 67.244 1.00 40.00 138 THR A N 1
ATOM 1059 C CA . THR A 1 138 ? -61.928 -15.267 68.684 1.00 40.00 138 THR A CA 1
ATOM 1060 C C . THR A 1 138 ? -60.968 -14.270 69.318 1.00 40.00 138 THR A C 1
ATOM 1062 O O . THR A 1 138 ? -59.772 -14.507 69.456 1.00 40.00 138 THR A O 1
ATOM 1065 N N . VAL A 1 139 ? -61.506 -13.088 69.628 1.00 46.50 139 VAL A N 1
ATOM 1066 C CA . VAL A 1 139 ? -60.876 -12.133 70.541 1.00 46.50 139 VAL A CA 1
ATOM 1067 C C . VAL A 1 139 ? -61.201 -12.626 71.947 1.00 46.50 139 VAL A C 1
ATOM 1069 O O . VAL A 1 139 ? -62.182 -12.205 72.555 1.00 46.50 139 VAL A O 1
ATOM 1072 N N . GLU A 1 140 ? -60.408 -13.572 72.441 1.00 37.50 140 GLU A N 1
ATOM 1073 C CA . GLU A 1 140 ? -60.354 -13.868 73.869 1.00 37.50 140 GLU A CA 1
ATOM 1074 C C . GLU A 1 140 ? -59.281 -12.972 74.483 1.00 37.50 140 GLU A C 1
ATOM 1076 O O . GLU A 1 140 ? -58.078 -13.175 74.333 1.00 37.50 140 GLU A O 1
ATOM 1081 N N . VAL A 1 141 ? -59.758 -11.906 75.124 1.00 43.47 141 VAL A N 1
ATOM 1082 C CA . VAL A 1 141 ? -58.965 -11.073 76.023 1.00 43.47 141 VAL A CA 1
ATOM 1083 C C . VAL A 1 141 ? -58.675 -11.919 77.258 1.00 43.47 141 VAL A C 1
ATOM 1085 O O . VAL A 1 141 ? -59.457 -11.927 78.208 1.00 43.47 141 VAL A O 1
ATOM 1088 N N . ASP A 1 142 ? -57.566 -12.654 77.232 1.00 38.78 142 ASP A N 1
ATOM 1089 C CA . ASP A 1 142 ? -56.992 -13.213 78.449 1.00 38.78 142 ASP A CA 1
ATOM 1090 C C . ASP A 1 142 ? -56.277 -12.079 79.191 1.00 38.78 142 ASP A C 1
ATOM 1092 O O . ASP A 1 142 ? -55.262 -11.532 78.745 1.00 38.78 142 ASP A O 1
ATOM 1096 N N . ALA A 1 143 ? -56.875 -11.656 80.303 1.00 41.03 143 ALA A N 1
ATOM 1097 C CA . ALA A 1 143 ? -56.298 -10.683 81.211 1.00 41.03 143 ALA A CA 1
ATOM 1098 C C . ALA A 1 143 ? -55.133 -11.348 81.953 1.00 41.03 143 ALA A C 1
ATOM 1100 O O . ALA A 1 143 ? -55.275 -11.832 83.078 1.00 41.03 143 ALA A O 1
ATOM 1101 N N . ALA A 1 144 ? -53.972 -11.375 81.300 1.00 48.47 144 ALA A N 1
ATOM 1102 C CA . ALA A 1 144 ? -52.738 -11.817 81.919 1.00 48.47 144 ALA A CA 1
ATOM 1103 C C . ALA A 1 144 ? -52.446 -10.979 83.176 1.00 48.47 144 ALA A C 1
ATOM 1105 O O . ALA A 1 144 ? -52.666 -9.766 83.212 1.00 48.47 144 ALA A O 1
ATOM 1106 N N . GLN A 1 145 ? -51.965 -11.683 84.206 1.00 59.19 145 GLN A N 1
ATOM 1107 C CA . GLN A 1 145 ? -51.536 -11.193 85.519 1.00 59.19 145 GLN A CA 1
ATOM 1108 C C . GLN A 1 145 ? -50.863 -9.815 85.468 1.00 59.19 145 GLN A C 1
ATOM 1110 O O . GLN A 1 145 ? -50.173 -9.536 84.490 1.00 59.19 145 GLN A O 1
ATOM 1115 N N . PRO A 1 146 ? -50.978 -8.987 86.530 1.00 52.84 146 PRO A N 1
ATOM 1116 C CA . PRO A 1 146 ? -50.361 -7.665 86.581 1.00 52.84 146 PRO A CA 1
ATOM 1117 C C . PRO A 1 146 ? -48.872 -7.777 86.251 1.00 52.84 146 PRO A C 1
ATOM 1119 O O . PRO A 1 146 ? -48.060 -8.192 87.079 1.00 52.84 146 PRO A O 1
ATOM 1122 N N . GLN A 1 147 ? -48.533 -7.451 85.003 1.00 59.66 147 GLN A N 1
ATOM 1123 C CA . GLN A 1 147 ? -47.161 -7.372 84.555 1.00 59.66 147 GLN A CA 1
ATOM 1124 C C . GLN A 1 147 ? -46.513 -6.273 85.378 1.00 59.66 147 GLN A C 1
ATOM 1126 O O . GLN A 1 147 ? -47.048 -5.172 85.515 1.00 59.66 147 GLN A O 1
ATOM 1131 N N . ASP A 1 148 ? -45.365 -6.599 85.951 1.00 65.56 148 ASP A N 1
ATOM 1132 C CA . ASP A 1 148 ? -44.508 -5.637 86.614 1.00 65.56 148 ASP A CA 1
ATOM 1133 C C . ASP A 1 148 ? -44.103 -4.578 85.578 1.00 65.56 148 ASP A C 1
ATOM 1135 O O . ASP A 1 148 ? -43.176 -4.772 84.789 1.00 65.56 148 ASP A O 1
ATOM 1139 N N . LEU A 1 149 ? -44.858 -3.476 85.533 1.00 74.19 149 LEU A N 1
ATOM 1140 C CA . LEU A 1 149 ? -44.687 -2.372 84.585 1.00 74.19 149 LEU A CA 1
ATOM 1141 C C . LEU A 1 149 ? -43.251 -1.834 84.611 1.00 74.19 149 LEU A C 1
ATOM 1143 O O . LEU A 1 149 ? -42.769 -1.331 83.598 1.00 74.19 149 LEU A O 1
ATOM 1147 N N . GLY A 1 150 ? -42.543 -1.986 85.737 1.00 82.50 150 GLY A N 1
ATOM 1148 C CA . GLY A 1 150 ? -41.123 -1.666 85.852 1.00 82.50 150 GLY A CA 1
ATOM 1149 C C . GLY A 1 150 ? -40.238 -2.550 84.969 1.00 82.50 150 GLY A C 1
ATOM 1150 O O . GLY A 1 150 ? -39.360 -2.028 84.283 1.00 82.50 150 GLY A O 1
ATOM 1151 N N . LYS A 1 151 ? -40.494 -3.864 84.923 1.00 82.88 151 LYS A N 1
ATOM 1152 C CA . LYS A 1 151 ? -39.779 -4.805 84.043 1.00 82.88 151 LYS A CA 1
ATOM 1153 C C . LYS A 1 151 ? -40.129 -4.592 82.578 1.00 82.88 151 LYS A C 1
ATOM 1155 O O . LYS A 1 151 ? -39.218 -4.547 81.764 1.00 82.88 151 LYS A O 1
ATOM 1160 N N . VAL A 1 152 ? -41.403 -4.371 82.255 1.00 84.00 152 VAL A N 1
ATOM 1161 C CA . VAL A 1 152 ? -41.843 -4.112 80.871 1.00 84.00 152 VAL A CA 1
ATOM 1162 C C . VAL A 1 152 ? -41.249 -2.804 80.339 1.00 84.00 152 VAL A C 1
ATOM 1164 O O . VAL A 1 152 ? -40.714 -2.769 79.238 1.00 84.00 152 VAL A O 1
ATOM 1167 N N . MET A 1 153 ? -41.255 -1.729 81.133 1.00 84.25 153 MET A N 1
ATOM 1168 C CA . MET A 1 153 ? -40.621 -0.461 80.745 1.00 84.25 153 MET A CA 1
ATOM 1169 C C . MET A 1 153 ? -39.095 -0.578 80.626 1.00 84.25 153 MET A C 1
ATOM 1171 O O . MET A 1 153 ? -38.501 0.063 79.758 1.00 84.25 153 MET A O 1
ATOM 1175 N N . ALA A 1 154 ? -38.447 -1.379 81.479 1.00 88.44 154 ALA A N 1
ATOM 1176 C CA . ALA A 1 154 ? -37.016 -1.662 81.370 1.00 88.44 154 ALA A CA 1
ATOM 1177 C C . ALA A 1 154 ? -36.688 -2.498 80.122 1.00 88.44 154 ALA A C 1
ATOM 1179 O O . ALA A 1 154 ? -35.703 -2.218 79.446 1.00 88.44 154 ALA A O 1
ATOM 1180 N N . GLU A 1 155 ? -37.531 -3.471 79.783 1.00 90.19 155 GLU A N 1
ATOM 1181 C CA . GLU A 1 155 ? -37.401 -4.301 78.588 1.00 90.19 155 GLU A CA 1
ATOM 1182 C C . GLU A 1 155 ? -37.628 -3.492 77.307 1.00 90.19 155 GLU A C 1
ATOM 1184 O O . GLU A 1 155 ? -36.825 -3.583 76.385 1.00 90.19 155 GLU A O 1
ATOM 1189 N N . ILE A 1 156 ? -38.631 -2.608 77.277 1.00 90.06 156 ILE A N 1
ATOM 1190 C CA . ILE A 1 156 ? -38.847 -1.672 76.164 1.00 90.06 156 ILE A CA 1
ATOM 1191 C C . ILE A 1 156 ? -37.629 -0.756 75.990 1.00 90.06 156 ILE A C 1
ATOM 1193 O O . ILE A 1 156 ? -37.150 -0.592 74.869 1.00 90.06 156 ILE A O 1
ATOM 1197 N N . ARG A 1 157 ? -37.076 -0.193 77.077 1.00 91.81 157 ARG A N 1
ATOM 1198 C CA . ARG A 1 157 ? -35.834 0.601 77.003 1.00 91.81 157 ARG A CA 1
ATOM 1199 C C . ARG A 1 157 ? -34.670 -0.218 76.454 1.00 91.81 157 ARG A C 1
ATOM 1201 O O . ARG A 1 157 ? -34.006 0.239 75.534 1.00 91.81 157 ARG A O 1
ATOM 1208 N N . ALA A 1 158 ? -34.476 -1.440 76.945 1.00 92.88 158 ALA A N 1
ATOM 1209 C CA . ALA A 1 158 ? -33.430 -2.331 76.455 1.00 92.88 158 ALA A CA 1
ATOM 1210 C C . ALA A 1 158 ? -33.616 -2.696 74.971 1.00 92.88 158 ALA A C 1
ATOM 1212 O O . ALA A 1 158 ? -32.629 -2.822 74.247 1.00 92.88 158 ALA A O 1
ATOM 1213 N N . GLN A 1 159 ? -34.854 -2.846 74.491 1.00 92.88 159 GLN A N 1
ATOM 1214 C CA . GLN A 1 159 ? -35.142 -3.067 73.072 1.00 92.88 159 GLN A CA 1
ATOM 1215 C C . GLN A 1 159 ? -34.826 -1.832 72.223 1.00 92.88 159 GLN A C 1
ATOM 1217 O O . GLN A 1 159 ? -34.216 -1.982 71.167 1.00 92.88 159 GLN A O 1
ATOM 1222 N N . TYR A 1 160 ? -35.172 -0.625 72.685 1.00 94.25 160 TYR A N 1
ATOM 1223 C CA . TYR A 1 160 ? -34.816 0.619 71.995 1.00 94.25 160 TYR A CA 1
ATOM 1224 C C . TYR A 1 160 ? -33.305 0.859 71.969 1.00 94.25 160 TYR A C 1
ATOM 1226 O O . TYR A 1 160 ? -32.776 1.204 70.915 1.00 94.25 160 TYR A O 1
ATOM 1234 N N . ASP A 1 161 ? -32.604 0.619 73.077 1.00 93.81 161 ASP A N 1
ATOM 1235 C CA . ASP A 1 161 ? -31.145 0.743 73.142 1.00 93.81 161 ASP A CA 1
ATOM 1236 C C . ASP A 1 161 ? -30.465 -0.261 72.196 1.00 93.81 161 ASP A C 1
ATOM 1238 O O . ASP A 1 161 ? -29.561 0.107 71.445 1.00 93.81 161 ASP A O 1
ATOM 1242 N N . ASN A 1 162 ? -30.946 -1.511 72.152 1.00 94.88 162 ASN A N 1
ATOM 1243 C CA . ASN A 1 162 ? -30.467 -2.510 71.192 1.00 94.88 162 ASN A CA 1
ATOM 1244 C C . ASN A 1 162 ? -30.781 -2.126 69.740 1.00 94.88 162 ASN A C 1
ATOM 1246 O O . ASN A 1 162 ? -29.943 -2.324 68.864 1.00 94.88 162 ASN A O 1
ATOM 1250 N N . LEU A 1 163 ? -31.974 -1.595 69.461 1.00 94.81 163 LEU A N 1
ATOM 1251 C CA . LEU A 1 163 ? -32.362 -1.172 68.116 1.00 94.81 163 LEU A CA 1
ATOM 1252 C C . LEU A 1 163 ? -31.524 0.022 67.646 1.00 94.81 163 LEU A C 1
ATOM 1254 O O . LEU A 1 163 ? -31.078 0.031 66.504 1.00 94.81 163 LEU A O 1
ATOM 1258 N N . ALA A 1 164 ? -31.266 0.993 68.524 1.00 94.56 164 ALA A N 1
ATOM 1259 C CA . ALA A 1 164 ? -30.404 2.133 68.234 1.00 94.56 164 ALA A CA 1
ATOM 1260 C C . ALA A 1 164 ? -28.954 1.695 67.978 1.00 94.56 164 ALA A C 1
ATOM 1262 O O . ALA A 1 164 ? -28.342 2.157 67.016 1.00 94.56 164 ALA A O 1
ATOM 1263 N N . GLN A 1 165 ? -28.421 0.765 68.781 1.00 95.06 165 GLN A N 1
ATOM 1264 C CA . GLN A 1 165 ? -27.085 0.199 68.563 1.00 95.06 165 GLN A CA 1
ATOM 1265 C C . GLN A 1 165 ? -26.990 -0.574 67.245 1.00 95.06 165 GLN A C 1
ATOM 1267 O O . GLN A 1 165 ? -26.026 -0.386 66.507 1.00 95.06 165 GLN A O 1
ATOM 1272 N N . LYS A 1 166 ? -27.991 -1.403 66.924 1.00 95.69 166 LYS A N 1
ATOM 1273 C CA . LYS A 1 166 ? -28.051 -2.120 65.642 1.00 95.69 166 LYS A CA 1
ATOM 1274 C C . LYS A 1 166 ? -28.128 -1.160 64.463 1.00 95.69 166 LYS A C 1
ATOM 1276 O O . LYS A 1 166 ? -27.338 -1.290 63.545 1.00 95.69 166 LYS A O 1
ATOM 1281 N N . ASN A 1 167 ? -28.999 -0.155 64.525 1.00 94.94 167 ASN A N 1
ATOM 1282 C CA . ASN A 1 167 ? -29.136 0.837 63.461 1.00 94.94 167 ASN A CA 1
ATOM 1283 C C . ASN A 1 167 ? -27.822 1.605 63.232 1.00 94.94 167 ASN A C 1
ATOM 1285 O O . ASN A 1 167 ? -27.391 1.752 62.095 1.00 94.94 167 ASN A O 1
ATOM 1289 N N . MET A 1 168 ? -27.130 2.012 64.304 1.00 95.62 168 MET A N 1
ATOM 1290 C CA . MET A 1 168 ? -25.821 2.661 64.180 1.00 95.62 168 MET A CA 1
ATOM 1291 C C . MET A 1 168 ? -24.782 1.734 63.526 1.00 95.62 168 MET A C 1
ATOM 1293 O O . MET A 1 168 ? -24.072 2.157 62.620 1.00 95.62 168 MET A O 1
ATOM 1297 N N . ALA A 1 169 ? -24.720 0.466 63.947 1.00 96.25 169 ALA A N 1
ATOM 1298 C CA . ALA A 1 169 ? -23.797 -0.515 63.380 1.00 96.25 169 ALA A CA 1
ATOM 1299 C C . ALA A 1 169 ? -24.104 -0.829 61.905 1.00 96.25 169 ALA A C 1
ATOM 1301 O O . ALA A 1 169 ? -23.184 -0.906 61.092 1.00 96.25 169 ALA A O 1
ATOM 1302 N N . ASP A 1 170 ? -25.384 -0.962 61.553 1.00 95.69 170 ASP A N 1
ATOM 1303 C CA . ASP A 1 170 ? -25.841 -1.214 60.186 1.00 95.69 170 ASP A CA 1
ATOM 1304 C C . ASP A 1 170 ? -25.533 -0.014 59.278 1.00 95.69 170 ASP A C 1
ATOM 1306 O O . ASP A 1 170 ? -25.055 -0.195 58.156 1.00 95.69 170 ASP A O 1
ATOM 1310 N N . LEU A 1 171 ? -25.738 1.216 59.768 1.00 96.25 171 LEU A N 1
ATOM 1311 C CA . LEU A 1 171 ? -25.347 2.435 59.060 1.00 96.25 171 LEU A CA 1
ATOM 1312 C C . LEU A 1 171 ? -23.836 2.473 58.835 1.00 96.25 171 LEU A C 1
ATOM 1314 O O . LEU A 1 171 ? -23.406 2.632 57.694 1.00 96.25 171 LEU A O 1
ATOM 1318 N N . ASP A 1 172 ? -23.026 2.285 59.877 1.00 96.12 172 ASP A N 1
ATOM 1319 C CA . ASP A 1 172 ? -21.564 2.271 59.749 1.00 96.12 172 ASP A CA 1
ATOM 1320 C C . ASP A 1 172 ? -21.098 1.188 58.766 1.00 96.12 172 ASP A C 1
ATOM 1322 O O . ASP A 1 172 ? -20.204 1.426 57.949 1.00 96.12 172 ASP A O 1
ATOM 1326 N N . GLN A 1 173 ? -21.719 0.007 58.784 1.00 96.62 173 GLN A N 1
ATOM 1327 C CA . GLN A 1 173 ? -21.425 -1.056 57.829 1.00 96.62 173 GLN A CA 1
ATOM 1328 C C . GLN A 1 173 ? -21.776 -0.641 56.395 1.00 96.62 173 GLN A C 1
ATOM 1330 O O . GLN A 1 173 ? -20.947 -0.818 55.501 1.00 96.62 173 GLN A O 1
ATOM 1335 N N . GLN A 1 174 ? -22.957 -0.061 56.167 1.00 96.50 174 GLN A N 1
ATOM 1336 C CA . GLN A 1 174 ? -23.375 0.417 54.846 1.00 96.50 174 GLN A CA 1
ATOM 1337 C C . GLN A 1 174 ? -22.472 1.541 54.329 1.00 96.50 174 GLN A C 1
ATOM 1339 O O . GLN A 1 174 ? -22.058 1.511 53.170 1.00 96.50 174 GLN A O 1
ATOM 1344 N N . TRP A 1 175 ? -22.107 2.502 55.180 1.00 96.38 175 TRP A N 1
ATOM 1345 C CA . TRP A 1 175 ? -21.182 3.580 54.827 1.00 96.38 175 TRP A CA 1
ATOM 1346 C C . TRP A 1 175 ? -19.799 3.039 54.466 1.00 96.38 175 TRP A C 1
ATOM 1348 O O . TRP A 1 175 ? -19.255 3.394 53.419 1.00 96.38 175 TRP A O 1
ATOM 1358 N N . ASN A 1 176 ? -19.251 2.131 55.275 1.00 97.38 176 ASN A N 1
ATOM 1359 C CA . ASN A 1 176 ? -17.976 1.481 54.976 1.00 97.38 176 ASN A CA 1
ATOM 1360 C C . ASN A 1 176 ? -18.048 0.654 53.683 1.00 97.38 176 ASN A C 1
ATOM 1362 O O . ASN A 1 176 ? -17.112 0.668 52.880 1.00 97.38 176 ASN A O 1
ATOM 1366 N N . GLN A 1 177 ? -19.164 -0.031 53.433 1.00 97.25 177 GLN A N 1
ATOM 1367 C CA . GLN A 1 177 ? -19.379 -0.782 52.200 1.00 97.25 177 GLN A CA 1
ATOM 1368 C C . GLN A 1 177 ? -19.439 0.145 50.976 1.00 97.25 177 GLN A C 1
ATOM 1370 O O . GLN A 1 177 ? -18.767 -0.125 49.984 1.00 97.25 177 GLN A O 1
ATOM 1375 N N . MET A 1 178 ? -20.151 1.272 51.049 1.00 97.62 178 MET A N 1
ATOM 1376 C CA . MET A 1 178 ? -20.184 2.252 49.956 1.00 97.62 178 MET A CA 1
ATOM 1377 C C . MET A 1 178 ? -18.808 2.874 49.695 1.00 97.62 178 MET A C 1
ATOM 1379 O O . MET A 1 178 ? -18.395 2.993 48.542 1.00 97.62 178 MET A O 1
ATOM 1383 N N . ILE A 1 179 ? -18.065 3.236 50.747 1.00 97.19 179 ILE A N 1
ATOM 1384 C CA . ILE A 1 179 ? -16.713 3.799 50.609 1.00 97.19 179 ILE A CA 1
ATOM 1385 C C . ILE A 1 179 ? -15.768 2.781 49.968 1.00 97.19 179 ILE A C 1
ATOM 1387 O O . ILE A 1 179 ? -15.004 3.134 49.068 1.00 97.19 179 ILE A O 1
ATOM 1391 N N . THR A 1 180 ? -15.808 1.520 50.405 1.00 97.19 180 THR A N 1
ATOM 1392 C CA . THR A 1 180 ? -14.950 0.468 49.841 1.00 97.19 180 THR A CA 1
ATOM 1393 C C . THR A 1 180 ? -15.295 0.180 48.384 1.00 97.19 180 THR A C 1
ATOM 1395 O O . THR A 1 180 ? -14.381 0.136 47.563 1.00 97.19 180 THR A O 1
ATOM 1398 N N . GLN A 1 181 ? -16.580 0.076 48.036 1.00 97.00 181 GLN A N 1
ATOM 1399 C CA . GLN A 1 181 ? -17.031 -0.090 46.649 1.00 97.00 181 GLN A CA 1
ATOM 1400 C C . GLN A 1 181 ? -16.586 1.080 45.767 1.00 97.00 181 GLN A C 1
ATOM 1402 O O . GLN A 1 181 ? -15.909 0.864 44.764 1.00 97.00 181 GLN A O 1
ATOM 1407 N N . SER A 1 182 ? -16.850 2.318 46.193 1.00 96.81 182 SER A N 1
ATOM 1408 C CA . SER A 1 182 ? -16.426 3.519 45.467 1.00 96.81 182 SER A CA 1
ATOM 1409 C C . SER A 1 182 ? -14.903 3.588 45.306 1.00 96.81 182 SER A C 1
ATOM 1411 O O . SER A 1 182 ? -14.402 3.904 44.230 1.00 96.81 182 SER A O 1
ATOM 1413 N N . THR A 1 183 ? -14.138 3.223 46.339 1.00 97.50 183 THR A N 1
ATOM 1414 C CA . THR A 1 183 ? -12.669 3.175 46.259 1.00 97.50 183 THR A CA 1
ATOM 1415 C C . THR A 1 183 ? -12.202 2.128 45.248 1.00 97.50 183 THR A C 1
ATOM 1417 O O . THR A 1 183 ? -11.309 2.409 44.449 1.00 97.50 183 THR A O 1
ATOM 1420 N N . VAL A 1 184 ? -12.810 0.937 45.238 1.00 97.50 184 VAL A N 1
ATOM 1421 C CA . VAL A 1 184 ? -12.498 -0.115 44.258 1.00 97.50 184 VAL A CA 1
ATOM 1422 C C . VAL A 1 184 ? -12.785 0.379 42.840 1.00 97.50 184 VAL A C 1
ATOM 1424 O O . VAL A 1 184 ? -11.882 0.329 42.005 1.00 97.50 184 VAL A O 1
ATOM 1427 N N . GLU A 1 185 ? -13.966 0.943 42.587 1.00 97.25 185 GLU A N 1
ATOM 1428 C CA . GLU A 1 185 ? -14.338 1.495 41.278 1.00 97.25 185 GLU A CA 1
ATOM 1429 C C . GLU A 1 185 ? -13.388 2.611 40.828 1.00 97.25 185 GLU A C 1
ATOM 1431 O O . GLU A 1 185 ? -12.900 2.593 39.699 1.00 97.25 185 GLU A O 1
ATOM 1436 N N . ILE A 1 186 ? -13.043 3.552 41.714 1.00 97.56 186 ILE A N 1
ATOM 1437 C CA . ILE A 1 186 ? -12.088 4.625 41.408 1.00 97.56 186 ILE A CA 1
ATOM 1438 C C . ILE A 1 186 ? -10.720 4.039 41.049 1.00 97.56 186 ILE A C 1
ATOM 1440 O O . ILE A 1 186 ? -10.108 4.470 40.068 1.00 97.56 186 ILE A O 1
ATOM 1444 N N . THR A 1 187 ? -10.223 3.054 41.805 1.00 97.56 187 THR A N 1
ATOM 1445 C CA . THR A 1 187 ? -8.922 2.433 41.506 1.00 97.56 187 THR A CA 1
ATOM 1446 C C . THR A 1 187 ? -8.940 1.653 40.196 1.00 97.56 187 THR A C 1
ATOM 1448 O O . THR A 1 187 ? -7.949 1.686 39.466 1.00 97.56 187 THR A O 1
ATOM 1451 N N . GLN A 1 188 ? -10.049 0.986 39.867 1.00 97.81 188 GLN A N 1
ATOM 1452 C CA . GLN A 1 188 ? -10.212 0.281 38.601 1.00 97.81 188 GLN A CA 1
ATOM 1453 C C . GLN A 1 188 ? -10.264 1.265 37.429 1.00 97.81 188 GLN A C 1
ATOM 1455 O O . GLN A 1 188 ? -9.437 1.164 36.524 1.00 97.81 188 GLN A O 1
ATOM 1460 N N . ASN A 1 189 ? -11.127 2.280 37.500 1.00 97.62 189 ASN A N 1
ATOM 1461 C CA . ASN A 1 189 ? -11.230 3.326 36.482 1.00 97.62 189 ASN A CA 1
ATOM 1462 C C . ASN A 1 189 ? -9.888 4.047 36.274 1.00 97.62 189 ASN A C 1
ATOM 1464 O O . ASN A 1 189 ? -9.495 4.328 35.145 1.00 97.62 189 ASN A O 1
ATOM 1468 N N . THR A 1 190 ? -9.138 4.309 37.350 1.00 98.12 190 THR A N 1
ATOM 1469 C CA . THR A 1 190 ? -7.806 4.933 37.259 1.00 98.12 190 THR A CA 1
ATOM 1470 C C . THR A 1 190 ? -6.818 4.043 36.502 1.00 98.12 190 THR A C 1
ATOM 1472 O O . THR A 1 190 ? -6.097 4.543 35.638 1.00 98.12 190 THR A O 1
ATOM 1475 N N . LYS A 1 191 ? -6.809 2.729 36.770 1.00 97.62 191 LYS A N 1
ATOM 1476 C CA . LYS A 1 191 ? -5.967 1.763 36.042 1.00 97.62 191 LYS A CA 1
ATOM 1477 C C . LYS A 1 191 ? -6.350 1.681 34.566 1.00 97.62 191 LYS A C 1
ATOM 1479 O O . LYS A 1 191 ? -5.470 1.686 33.712 1.00 97.62 191 LYS A O 1
ATOM 1484 N N . GLU A 1 192 ? -7.642 1.640 34.256 1.00 97.19 192 GLU A N 1
ATOM 1485 C CA . GLU A 1 192 ? -8.131 1.607 32.873 1.00 97.19 192 GLU A CA 1
ATOM 1486 C C . GLU A 1 192 ? -7.731 2.875 32.105 1.00 97.19 192 GLU A C 1
ATOM 1488 O O . GLU A 1 192 ? -7.242 2.788 30.976 1.00 97.19 192 GLU A O 1
ATOM 1493 N N . ILE A 1 193 ? -7.829 4.050 32.739 1.00 98.12 193 ILE A N 1
ATOM 1494 C CA . ILE A 1 193 ? -7.355 5.320 32.168 1.00 98.12 193 ILE A CA 1
ATOM 1495 C C . ILE A 1 193 ? -5.840 5.296 31.935 1.00 98.12 193 ILE A C 1
ATOM 1497 O O . ILE A 1 193 ? -5.370 5.803 30.915 1.00 98.12 193 ILE A O 1
ATOM 1501 N N . GLU A 1 194 ? -5.058 4.733 32.856 1.00 98.19 194 GLU A N 1
ATOM 1502 C CA . GLU A 1 194 ? -3.603 4.630 32.709 1.00 98.19 194 GLU A CA 1
ATOM 1503 C C . GLU A 1 194 ? -3.211 3.707 31.548 1.00 98.19 194 GLU A C 1
ATOM 1505 O O . GLU A 1 194 ? -2.386 4.091 30.716 1.00 98.19 194 GLU A O 1
ATOM 1510 N N . VAL A 1 195 ? -3.868 2.551 31.419 1.00 98.06 195 VAL A N 1
ATOM 1511 C CA . VAL A 1 195 ? -3.682 1.629 30.287 1.00 98.06 195 VAL A CA 1
ATOM 1512 C C . VAL A 1 195 ? -4.067 2.298 28.966 1.00 98.06 195 VAL A C 1
ATOM 1514 O O . VAL A 1 195 ? -3.295 2.249 28.008 1.00 98.06 195 VAL A O 1
ATOM 1517 N N . ALA A 1 196 ? -5.213 2.984 28.915 1.00 96.69 196 ALA A N 1
ATOM 1518 C CA . ALA A 1 196 ? -5.651 3.713 27.725 1.00 96.69 196 ALA A CA 1
ATOM 1519 C C . ALA A 1 196 ? -4.685 4.853 27.349 1.00 96.69 196 ALA A C 1
ATOM 1521 O O . ALA A 1 196 ? -4.398 5.080 26.176 1.00 96.69 196 ALA A O 1
ATOM 1522 N N . ARG A 1 197 ? -4.125 5.566 28.333 1.00 98.19 197 ARG A N 1
ATOM 1523 C CA . ARG A 1 197 ? -3.077 6.572 28.087 1.00 98.19 197 ARG A CA 1
ATOM 1524 C C . ARG A 1 197 ? -1.788 5.942 27.563 1.00 98.19 197 ARG A C 1
ATOM 1526 O O . ARG A 1 197 ? -1.156 6.522 26.677 1.00 98.19 197 ARG A O 1
ATOM 1533 N N . GLY A 1 198 ? -1.408 4.778 28.088 1.00 97.88 198 GLY A N 1
ATOM 1534 C CA . GLY A 1 198 ? -0.269 3.995 27.612 1.00 97.88 198 GLY A CA 1
ATOM 1535 C C . GLY A 1 198 ? -0.422 3.612 26.142 1.00 97.88 198 GLY A C 1
ATOM 1536 O O . GLY A 1 198 ? 0.440 3.955 25.331 1.00 97.88 198 GLY A O 1
ATOM 1537 N N . SER A 1 199 ? -1.562 3.019 25.779 1.00 96.88 199 SER A N 1
ATOM 1538 C CA . SER A 1 199 ? -1.835 2.592 24.403 1.00 96.88 199 SER A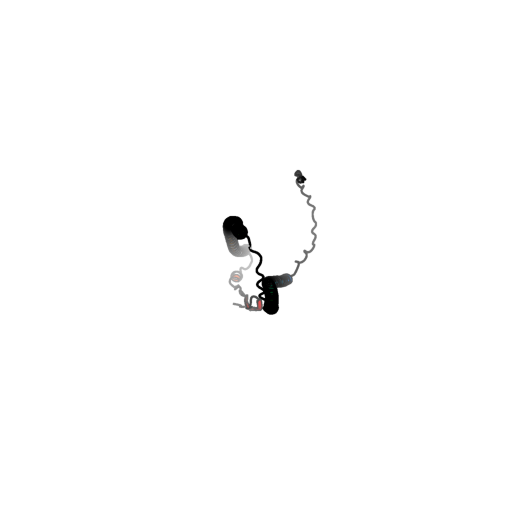 CA 1
ATOM 1539 C C . SER A 1 199 ? -1.878 3.766 23.420 1.00 96.88 199 SER A C 1
ATOM 1541 O O . SER A 1 199 ? -1.305 3.677 22.336 1.00 96.88 199 SER A O 1
ATOM 1543 N N . VAL A 1 200 ? -2.453 4.913 23.803 1.00 98.19 200 VAL A N 1
ATOM 1544 C CA . VAL A 1 200 ? -2.424 6.141 22.984 1.00 98.19 200 VAL A CA 1
ATOM 1545 C C . VAL A 1 200 ? -0.992 6.650 22.778 1.00 98.19 200 VAL A C 1
ATOM 1547 O O . VAL A 1 200 ? -0.639 7.079 21.679 1.00 98.19 200 VAL A O 1
ATOM 1550 N N . SER A 1 201 ? -0.148 6.602 23.812 1.00 97.94 201 SER A N 1
ATOM 1551 C CA . SER A 1 201 ? 1.260 7.011 23.721 1.00 97.94 201 SER A CA 1
ATOM 1552 C C . SER A 1 201 ? 2.067 6.092 22.798 1.00 97.94 201 SER A C 1
ATOM 1554 O O . SER A 1 201 ? 2.831 6.570 21.957 1.00 97.94 201 SER A O 1
ATOM 1556 N N . GLU A 1 202 ? 1.868 4.778 22.899 1.00 97.94 202 GLU A N 1
ATOM 1557 C CA . GLU A 1 202 ? 2.491 3.785 22.016 1.00 97.94 202 GLU A CA 1
ATOM 1558 C C . GLU A 1 202 ? 2.031 3.942 20.566 1.00 97.94 202 GLU A C 1
ATOM 1560 O O . GLU A 1 202 ? 2.859 3.974 19.652 1.00 97.94 202 GLU A O 1
ATOM 1565 N N . LEU A 1 203 ? 0.730 4.136 20.344 1.00 97.38 203 LEU A N 1
ATOM 1566 C CA . LEU A 1 203 ? 0.182 4.354 19.009 1.00 97.38 203 LEU A CA 1
ATOM 1567 C C . LEU A 1 203 ? 0.719 5.652 18.388 1.00 97.38 203 LEU A C 1
ATOM 1569 O O . LEU A 1 203 ? 1.071 5.692 17.213 1.00 97.38 203 LEU A O 1
ATOM 1573 N N . ARG A 1 204 ? 0.882 6.708 19.191 1.00 97.81 204 ARG A N 1
ATOM 1574 C CA . ARG A 1 204 ? 1.509 7.954 18.735 1.00 97.81 204 ARG A CA 1
ATOM 1575 C C . ARG A 1 204 ? 2.981 7.762 18.365 1.00 97.81 204 ARG A C 1
ATOM 1577 O O . ARG A 1 204 ? 3.422 8.325 17.367 1.00 97.81 204 ARG A O 1
ATOM 1584 N N . ARG A 1 205 ? 3.739 6.981 19.142 1.00 97.75 205 ARG A N 1
ATOM 1585 C CA . ARG A 1 205 ? 5.145 6.663 18.830 1.00 97.75 205 ARG A CA 1
ATOM 1586 C C . ARG A 1 205 ? 5.260 5.854 17.541 1.00 97.75 205 ARG A C 1
ATOM 1588 O O . ARG A 1 205 ? 6.047 6.222 16.680 1.00 97.75 205 ARG A O 1
ATOM 1595 N N . THR A 1 206 ? 4.454 4.803 17.388 1.00 97.81 206 THR A N 1
ATOM 1596 C CA . THR A 1 206 ? 4.449 3.972 16.170 1.00 97.81 206 THR A CA 1
ATOM 1597 C C . THR A 1 206 ? 4.046 4.775 14.936 1.00 97.81 206 THR A C 1
ATOM 1599 O O . THR A 1 206 ? 4.709 4.663 13.908 1.00 97.81 206 THR A O 1
ATOM 1602 N N . TYR A 1 207 ? 3.044 5.653 15.049 1.00 97.50 207 TYR A N 1
ATOM 1603 C CA . TYR A 1 207 ? 2.676 6.588 13.984 1.00 97.50 207 TYR A CA 1
ATOM 1604 C C . TYR A 1 207 ? 3.855 7.481 13.574 1.00 97.50 207 TYR A C 1
ATOM 1606 O O . TYR A 1 207 ? 4.167 7.576 12.392 1.00 97.50 207 TYR A O 1
ATOM 1614 N N . GLN A 1 208 ? 4.552 8.088 14.540 1.00 98.06 208 GLN A N 1
ATOM 1615 C CA . GLN A 1 208 ? 5.718 8.933 14.260 1.00 98.06 208 GLN A CA 1
ATOM 1616 C C . GLN A 1 208 ? 6.861 8.153 13.599 1.00 98.06 208 GLN A C 1
ATOM 1618 O O . GLN A 1 208 ? 7.494 8.660 12.677 1.00 98.06 208 GLN A O 1
ATOM 1623 N N . THR A 1 209 ? 7.125 6.919 14.037 1.00 97.56 209 THR A N 1
ATOM 1624 C CA . THR A 1 209 ? 8.126 6.050 13.402 1.00 97.56 209 THR A CA 1
ATOM 1625 C C . THR A 1 209 ? 7.755 5.745 11.953 1.00 97.56 209 THR A C 1
ATOM 1627 O O . THR A 1 209 ? 8.586 5.933 11.069 1.00 97.56 209 THR A O 1
ATOM 1630 N N . LEU A 1 210 ? 6.501 5.359 11.697 1.00 96.69 210 LEU A N 1
ATOM 1631 C CA . LEU A 1 210 ? 6.003 5.095 10.345 1.00 96.69 210 LEU A CA 1
ATOM 1632 C C . LEU A 1 210 ? 6.060 6.341 9.454 1.00 96.69 210 LEU A C 1
ATOM 1634 O O . LEU A 1 210 ? 6.403 6.239 8.282 1.00 96.69 210 LEU A O 1
ATOM 1638 N N . GLU A 1 211 ? 5.764 7.522 9.994 1.00 97.56 211 GLU A N 1
ATOM 1639 C CA . GLU A 1 211 ? 5.855 8.789 9.264 1.00 97.56 211 GLU A CA 1
ATOM 1640 C C . GLU A 1 211 ? 7.303 9.108 8.852 1.00 97.56 211 GLU A C 1
ATOM 1642 O O . GLU A 1 211 ? 7.550 9.483 7.705 1.00 97.56 211 GLU A O 1
ATOM 1647 N N . ILE A 1 212 ? 8.275 8.874 9.743 1.00 97.94 212 ILE A N 1
ATOM 1648 C CA . ILE A 1 212 ? 9.709 9.021 9.442 1.00 97.94 212 ILE A CA 1
ATOM 1649 C C . ILE A 1 212 ? 10.160 7.999 8.393 1.00 97.94 212 ILE A C 1
ATOM 1651 O O . ILE A 1 212 ? 10.886 8.354 7.462 1.00 97.94 212 ILE A O 1
ATOM 1655 N N . GLU A 1 213 ? 9.737 6.740 8.516 1.00 97.25 213 GLU A N 1
ATOM 1656 C CA . GLU A 1 213 ? 10.042 5.699 7.530 1.00 97.25 213 GLU A CA 1
ATOM 1657 C C . GLU A 1 213 ? 9.486 6.070 6.154 1.00 97.25 213 GLU A C 1
ATOM 1659 O O . GLU A 1 213 ? 10.210 6.003 5.158 1.00 97.25 213 GLU A O 1
ATOM 1664 N N . LEU A 1 214 ? 8.243 6.551 6.096 1.00 97.06 214 LEU A N 1
ATOM 1665 C CA . LEU A 1 214 ? 7.608 7.012 4.867 1.00 97.06 214 LEU A CA 1
ATOM 1666 C C . LEU A 1 214 ? 8.416 8.158 4.234 1.00 97.06 214 LEU A C 1
ATOM 1668 O O . LEU A 1 214 ? 8.742 8.110 3.046 1.00 97.06 214 LEU A O 1
ATOM 1672 N N . GLU A 1 215 ? 8.797 9.163 5.021 1.00 98.12 215 GLU A N 1
ATOM 1673 C CA . GLU A 1 215 ? 9.599 10.287 4.535 1.00 98.12 215 GLU A CA 1
ATOM 1674 C C . GLU A 1 215 ? 10.985 9.830 4.046 1.00 98.12 215 GLU A C 1
ATOM 1676 O O . GLU A 1 215 ? 11.470 10.274 3.001 1.00 98.12 215 GLU A O 1
ATOM 1681 N N . SER A 1 216 ? 11.604 8.864 4.731 1.00 97.12 216 SER A N 1
ATOM 1682 C CA . SER A 1 216 ? 12.875 8.270 4.305 1.00 97.12 216 SER A CA 1
ATOM 1683 C C . SER A 1 216 ? 12.750 7.522 2.971 1.00 97.12 216 SER A C 1
ATOM 1685 O O . SER A 1 216 ? 13.610 7.672 2.101 1.00 97.12 216 SER A O 1
ATOM 1687 N N . LEU A 1 217 ? 11.649 6.792 2.756 1.00 96.56 217 LEU A N 1
ATOM 1688 C CA . LEU A 1 217 ? 11.364 6.093 1.503 1.00 96.56 217 LEU A CA 1
ATOM 1689 C C . LEU A 1 217 ? 11.069 7.069 0.361 1.00 96.56 217 LEU A C 1
ATOM 1691 O O . LEU A 1 217 ? 11.519 6.840 -0.763 1.00 96.56 217 LEU A O 1
ATOM 1695 N N . ARG A 1 218 ? 10.371 8.181 0.629 1.00 97.62 218 ARG A N 1
ATOM 1696 C CA . ARG A 1 218 ? 10.182 9.265 -0.353 1.00 97.62 218 ARG A CA 1
ATOM 1697 C C . ARG A 1 218 ? 11.520 9.861 -0.785 1.00 97.62 218 ARG A C 1
ATOM 1699 O O . ARG A 1 218 ? 11.749 10.014 -1.984 1.00 97.62 218 ARG A O 1
ATOM 1706 N N . ASN A 1 219 ? 12.415 10.128 0.164 1.00 97.69 219 ASN A N 1
ATOM 1707 C CA . ASN A 1 219 ? 13.758 10.636 -0.121 1.00 97.69 219 ASN A CA 1
ATOM 1708 C C . ASN A 1 219 ? 14.605 9.620 -0.902 1.00 97.69 219 ASN A C 1
ATOM 1710 O O . ASN A 1 219 ? 15.278 9.983 -1.871 1.00 97.69 219 ASN A O 1
ATOM 1714 N N . LEU A 1 220 ? 14.527 8.334 -0.546 1.00 97.81 220 LEU A N 1
ATOM 1715 C CA . LEU A 1 220 ? 15.200 7.271 -1.288 1.00 97.81 220 LEU A CA 1
ATOM 1716 C C . LEU A 1 220 ? 14.682 7.198 -2.728 1.00 97.81 220 LEU A C 1
ATOM 1718 O O . LEU A 1 220 ? 15.479 7.223 -3.663 1.00 97.81 220 LEU A O 1
ATOM 1722 N N . LYS A 1 221 ? 13.360 7.198 -2.923 1.00 97.81 221 LYS A N 1
ATOM 1723 C CA . LYS A 1 221 ? 12.741 7.229 -4.253 1.00 97.81 221 LYS A CA 1
ATOM 1724 C C . LYS A 1 221 ? 13.221 8.437 -5.061 1.00 97.81 221 LYS A C 1
ATOM 1726 O O . LYS A 1 221 ? 13.663 8.263 -6.192 1.00 97.81 221 LYS A O 1
ATOM 1731 N N . ALA A 1 222 ? 13.186 9.636 -4.481 1.00 97.62 222 ALA A N 1
ATOM 1732 C CA . ALA A 1 222 ? 13.628 10.854 -5.158 1.00 97.62 222 ALA A CA 1
ATOM 1733 C C . ALA A 1 222 ? 15.104 10.783 -5.584 1.00 97.62 222 ALA A C 1
ATOM 1735 O O . ALA A 1 222 ? 15.437 11.167 -6.704 1.00 97.62 222 ALA A O 1
ATOM 1736 N N . SER A 1 223 ? 15.983 10.242 -4.733 1.00 98.19 223 SER A N 1
ATOM 1737 C CA . SER A 1 223 ? 17.404 10.081 -5.079 1.00 98.19 223 SER A CA 1
ATOM 1738 C C . SER A 1 223 ? 17.637 9.021 -6.163 1.00 98.19 223 SER A C 1
ATOM 1740 O O . SER A 1 223 ? 18.457 9.238 -7.052 1.00 98.19 223 SER A O 1
ATOM 1742 N N . LEU A 1 224 ? 16.888 7.913 -6.157 1.00 97.62 224 LEU A N 1
ATOM 1743 C CA . LEU A 1 224 ? 16.944 6.908 -7.223 1.00 97.62 224 LEU A CA 1
ATOM 1744 C C . LEU A 1 224 ? 16.436 7.457 -8.560 1.00 97.62 224 LEU A C 1
ATOM 1746 O O . LEU A 1 224 ? 17.067 7.221 -9.587 1.00 97.62 224 LEU A O 1
ATOM 1750 N N . GLU A 1 225 ? 15.346 8.222 -8.561 1.00 97.88 225 GLU A N 1
ATOM 1751 C CA . GLU A 1 225 ? 14.858 8.883 -9.774 1.00 97.88 225 GLU A CA 1
ATOM 1752 C C . GLU A 1 225 ? 15.844 9.937 -10.296 1.00 97.88 225 GLU A C 1
ATOM 1754 O O . GLU A 1 225 ? 16.011 10.069 -11.505 1.00 97.88 225 GLU A O 1
ATOM 1759 N N . ALA A 1 226 ? 16.502 10.695 -9.413 1.00 98.31 226 ALA A N 1
ATOM 1760 C CA . ALA A 1 226 ? 17.550 11.634 -9.811 1.00 98.31 226 ALA A CA 1
ATOM 1761 C C . ALA A 1 226 ? 18.743 10.900 -10.444 1.00 98.31 226 ALA A C 1
ATOM 1763 O O . ALA A 1 226 ? 19.170 11.262 -11.536 1.00 98.31 226 ALA A O 1
ATOM 1764 N N . ASN A 1 227 ? 19.204 9.809 -9.824 1.00 98.12 227 ASN A N 1
ATOM 1765 C CA . ASN A 1 227 ? 20.269 8.972 -10.378 1.00 98.12 227 ASN A CA 1
ATOM 1766 C C . ASN A 1 227 ? 19.887 8.370 -11.737 1.00 98.12 227 ASN A C 1
ATOM 1768 O O . ASN A 1 227 ? 20.727 8.314 -12.631 1.00 98.12 227 ASN A O 1
ATOM 1772 N N . LEU A 1 228 ? 18.637 7.927 -11.907 1.00 98.00 228 LEU A N 1
ATOM 1773 C CA . LEU A 1 228 ? 18.152 7.417 -13.188 1.00 98.00 228 LEU A CA 1
ATOM 1774 C C . LEU A 1 228 ? 18.229 8.500 -14.270 1.00 98.00 228 LEU A C 1
ATOM 1776 O O . LEU A 1 228 ? 18.828 8.255 -15.314 1.00 98.00 228 LEU A O 1
ATOM 1780 N N . ARG A 1 229 ? 17.713 9.705 -13.989 1.00 98.06 229 ARG A N 1
ATOM 1781 C CA . ARG A 1 229 ? 17.776 10.846 -14.921 1.00 98.06 229 ARG A CA 1
ATOM 1782 C C . ARG A 1 229 ? 19.219 11.214 -15.275 1.00 98.06 229 ARG A C 1
ATOM 1784 O O . ARG A 1 229 ? 19.518 11.428 -16.446 1.00 98.06 229 ARG A O 1
ATOM 1791 N N . ASP A 1 230 ? 20.124 11.228 -14.298 1.00 98.31 230 ASP A N 1
ATOM 1792 C CA . ASP A 1 230 ? 21.548 11.496 -14.527 1.00 98.31 230 ASP A CA 1
ATOM 1793 C C . ASP A 1 230 ? 22.189 10.442 -15.440 1.00 98.31 230 ASP A C 1
ATOM 1795 O O . ASP A 1 230 ? 22.981 10.769 -16.329 1.00 98.31 230 ASP A O 1
ATOM 1799 N N . VAL A 1 231 ? 21.864 9.164 -15.232 1.00 98.00 231 VAL A N 1
ATOM 1800 C CA . VAL A 1 231 ? 22.369 8.057 -16.052 1.00 98.00 231 VAL A CA 1
ATOM 1801 C C . VAL A 1 231 ? 21.808 8.133 -17.472 1.00 98.00 231 VAL A C 1
ATOM 1803 O O . VAL A 1 231 ? 22.577 8.043 -18.429 1.00 98.00 231 VAL A O 1
ATOM 1806 N N . GLU A 1 232 ? 20.504 8.357 -17.624 1.00 97.88 232 GLU A N 1
ATOM 1807 C CA . GLU A 1 232 ? 19.853 8.560 -18.922 1.00 97.88 232 GLU A CA 1
ATOM 1808 C C . GLU A 1 232 ? 20.476 9.737 -19.678 1.00 97.88 232 GLU A C 1
ATOM 1810 O O . GLU A 1 232 ? 20.835 9.595 -20.847 1.00 97.88 232 GLU A O 1
ATOM 1815 N N . GLN A 1 233 ? 20.699 10.871 -19.007 1.00 98.44 233 GLN A N 1
ATOM 1816 C CA . GLN A 1 233 ? 21.336 12.041 -19.607 1.00 98.44 233 GLN A CA 1
ATOM 1817 C C . GLN A 1 233 ? 22.775 11.739 -20.048 1.00 98.44 233 GLN A C 1
ATOM 1819 O O . GLN A 1 233 ? 23.180 12.127 -21.146 1.00 98.44 233 GLN A O 1
ATOM 1824 N N . ARG A 1 234 ? 23.557 11.019 -19.232 1.00 98.38 234 ARG A N 1
ATOM 1825 C CA . ARG A 1 234 ? 24.919 10.595 -19.604 1.00 98.38 234 ARG A CA 1
ATOM 1826 C C . ARG A 1 234 ? 24.917 9.706 -20.841 1.00 98.38 234 ARG A C 1
ATOM 1828 O O . ARG A 1 234 ? 25.737 9.928 -21.730 1.00 98.38 234 ARG A O 1
ATOM 1835 N N . TYR A 1 235 ? 24.007 8.738 -20.921 1.00 98.00 235 TYR A N 1
ATOM 1836 C CA . TYR A 1 235 ? 23.895 7.875 -22.097 1.00 98.00 235 TYR A CA 1
ATOM 1837 C C . TYR A 1 235 ? 23.395 8.631 -23.327 1.00 98.00 235 TYR A C 1
ATOM 1839 O O . TYR A 1 235 ? 23.931 8.415 -24.410 1.00 98.00 235 TYR A O 1
ATOM 1847 N N . ALA A 1 236 ? 22.446 9.557 -23.176 1.00 98.38 236 ALA A N 1
ATOM 1848 C CA . ALA A 1 236 ? 21.996 10.413 -24.270 1.00 98.38 236 ALA A CA 1
ATOM 1849 C C . ALA A 1 236 ? 23.160 11.233 -24.854 1.00 98.38 236 ALA A C 1
ATOM 1851 O O . ALA A 1 236 ? 23.364 11.227 -26.066 1.00 98.38 236 ALA A O 1
ATOM 1852 N N . MET A 1 237 ? 23.991 11.841 -23.997 1.00 98.19 237 MET A N 1
ATOM 1853 C CA . MET A 1 237 ? 25.191 12.570 -24.430 1.00 98.19 237 MET A CA 1
ATOM 1854 C C . MET A 1 237 ? 26.218 11.658 -25.120 1.00 98.19 237 MET A C 1
ATOM 1856 O O . MET A 1 237 ? 26.816 12.045 -26.123 1.00 98.19 237 MET A O 1
ATOM 1860 N N . GLN A 1 238 ? 26.432 10.439 -24.612 1.00 98.44 238 GLN A N 1
ATOM 1861 C CA . GLN A 1 238 ? 27.327 9.469 -25.256 1.00 98.44 238 GLN A CA 1
ATOM 1862 C C . GLN A 1 238 ? 26.807 9.036 -26.631 1.00 98.44 238 GLN A C 1
ATOM 1864 O O . GLN A 1 238 ? 27.588 8.954 -27.578 1.00 98.44 238 GLN A O 1
ATOM 1869 N N . MET A 1 239 ? 25.501 8.798 -26.757 1.00 98.31 239 MET A N 1
ATOM 1870 C CA . MET A 1 239 ? 24.870 8.448 -28.029 1.00 98.31 239 MET A CA 1
ATOM 1871 C C . MET A 1 239 ? 24.963 9.589 -29.037 1.00 98.31 239 MET A C 1
ATOM 1873 O O . MET A 1 239 ? 25.336 9.351 -30.182 1.00 98.31 239 MET A O 1
ATOM 1877 N N . GLU A 1 240 ? 24.705 10.829 -28.618 1.00 98.44 240 GLU A N 1
ATOM 1878 C CA . GLU A 1 240 ? 24.882 12.007 -29.472 1.00 98.44 240 GLU A CA 1
ATOM 1879 C C . GLU A 1 240 ? 26.338 12.147 -29.935 1.00 98.44 240 GLU A C 1
ATOM 1881 O O . GLU A 1 240 ? 26.600 12.378 -31.117 1.00 98.44 240 GLU A O 1
ATOM 1886 N N . HIS A 1 241 ? 27.298 11.927 -29.032 1.00 98.31 241 HIS A N 1
ATOM 1887 C CA . HIS A 1 241 ? 28.716 11.962 -29.367 1.00 98.31 241 HIS A CA 1
ATOM 1888 C C . HIS A 1 241 ? 29.099 10.903 -30.411 1.00 98.31 241 HIS A C 1
ATOM 1890 O O . HIS A 1 241 ? 29.751 11.236 -31.404 1.00 98.31 241 HIS A O 1
ATOM 1896 N N . LEU A 1 242 ? 28.686 9.647 -30.210 1.00 98.25 242 LEU A N 1
ATOM 1897 C CA . LEU A 1 242 ? 28.946 8.547 -31.145 1.00 98.25 242 LEU A CA 1
ATOM 1898 C C . LEU A 1 242 ? 28.252 8.773 -32.490 1.00 98.25 242 LEU A C 1
ATOM 1900 O O . LEU A 1 242 ? 28.880 8.602 -33.532 1.00 98.25 242 LEU A O 1
ATOM 1904 N N . ASN A 1 243 ? 27.001 9.236 -32.485 1.00 98.12 243 ASN A N 1
ATOM 1905 C CA . ASN A 1 243 ? 26.283 9.604 -33.703 1.00 98.12 243 ASN A CA 1
ATOM 1906 C C . ASN A 1 243 ? 27.011 10.729 -34.458 1.00 98.12 243 ASN A C 1
ATOM 1908 O O . ASN A 1 243 ? 27.179 10.667 -35.671 1.00 98.12 243 ASN A O 1
ATOM 1912 N N . GLY A 1 244 ? 27.536 11.723 -33.739 1.00 98.44 244 GLY A N 1
ATOM 1913 C CA . GLY A 1 244 ? 28.351 12.784 -34.326 1.00 98.44 244 GLY A CA 1
ATOM 1914 C C . GLY A 1 244 ? 29.684 12.295 -34.906 1.00 98.44 244 GLY A C 1
ATOM 1915 O O . GLY A 1 244 ? 30.186 12.901 -35.852 1.00 98.44 244 GLY A O 1
ATOM 1916 N N . GLN A 1 245 ? 30.284 11.232 -34.360 1.00 98.44 245 GLN A N 1
ATOM 1917 C CA . GLN A 1 245 ? 31.457 10.581 -34.958 1.00 98.44 245 GLN A CA 1
ATOM 1918 C C . GLN A 1 245 ? 31.078 9.786 -36.213 1.00 98.44 245 GLN A C 1
ATOM 1920 O O . GLN A 1 245 ? 31.773 9.884 -37.221 1.00 98.44 245 GLN A O 1
ATOM 1925 N N . LEU A 1 246 ? 29.963 9.054 -36.165 1.00 98.25 246 LEU A N 1
ATOM 1926 C CA . LEU A 1 246 ? 29.439 8.280 -37.288 1.00 98.25 246 LEU A CA 1
ATOM 1927 C C . LEU A 1 246 ? 29.122 9.187 -38.482 1.00 98.25 246 LEU A C 1
ATOM 1929 O O . LEU A 1 246 ? 29.632 8.943 -39.569 1.00 98.25 246 LEU A O 1
ATOM 1933 N N . LEU A 1 247 ? 28.404 10.294 -38.264 1.00 98.50 247 LEU A N 1
ATOM 1934 C CA . LEU A 1 247 ? 28.093 11.270 -39.315 1.00 98.50 247 LEU A CA 1
ATOM 1935 C C . LEU A 1 247 ? 29.352 11.883 -39.946 1.00 98.50 247 LEU A C 1
ATOM 1937 O O . LEU A 1 247 ? 29.395 12.111 -41.153 1.00 98.50 247 LEU A O 1
ATOM 1941 N N . ARG A 1 248 ? 30.397 12.140 -39.146 1.00 98.44 248 ARG A N 1
ATOM 1942 C CA . ARG A 1 248 ? 31.690 12.618 -39.662 1.00 98.44 248 ARG A CA 1
ATOM 1943 C C . ARG A 1 248 ? 32.371 11.566 -40.535 1.00 98.44 248 ARG A C 1
ATOM 1945 O O . ARG A 1 248 ? 32.782 11.890 -41.643 1.00 98.44 248 ARG A O 1
ATOM 1952 N N . ALA A 1 249 ? 32.428 10.317 -40.078 1.00 98.25 249 ALA A N 1
ATOM 1953 C CA . ALA A 1 249 ? 33.005 9.220 -40.852 1.00 98.25 249 ALA A CA 1
ATOM 1954 C C . ALA A 1 249 ? 32.221 8.947 -42.152 1.00 98.25 249 ALA A C 1
ATOM 1956 O O . ALA A 1 249 ? 32.819 8.702 -43.198 1.00 98.25 249 ALA A O 1
ATOM 1957 N N . GLU A 1 250 ? 30.889 9.030 -42.120 1.00 98.06 250 GLU A N 1
ATOM 1958 C CA . GLU A 1 250 ? 30.042 8.920 -43.314 1.00 98.06 250 GLU A CA 1
ATOM 1959 C C . GLU A 1 250 ? 30.308 10.051 -44.313 1.00 98.06 250 GLU A C 1
ATOM 1961 O O . GLU A 1 250 ? 30.409 9.795 -45.516 1.00 98.06 250 GLU A O 1
ATOM 1966 N N . ALA A 1 251 ? 30.472 11.286 -43.829 1.00 98.12 251 ALA A N 1
ATOM 1967 C CA . ALA A 1 251 ? 30.821 12.428 -44.669 1.00 98.12 251 ALA A CA 1
ATOM 1968 C C . ALA A 1 251 ? 32.210 12.266 -45.311 1.00 98.12 251 ALA A C 1
ATOM 1970 O O . ALA A 1 251 ? 32.356 12.500 -46.511 1.00 98.12 251 ALA A O 1
ATOM 1971 N N . GLU A 1 252 ? 33.208 11.806 -44.551 1.00 98.38 252 GLU A N 1
ATOM 1972 C CA . GLU A 1 252 ? 34.551 11.502 -45.066 1.00 98.38 252 GLU A CA 1
ATOM 1973 C C . GLU A 1 252 ? 34.511 10.391 -46.129 1.00 98.38 252 GLU A C 1
ATOM 1975 O O . GLU A 1 252 ? 35.100 10.534 -47.201 1.00 98.38 252 GLU A O 1
ATOM 1980 N N . LEU A 1 253 ? 33.758 9.308 -45.894 1.00 98.25 253 LEU A N 1
ATOM 1981 C CA . LEU A 1 253 ? 33.567 8.237 -46.880 1.00 98.25 253 LEU A CA 1
ATOM 1982 C C . LEU A 1 253 ? 32.885 8.739 -48.158 1.00 98.25 253 LEU A C 1
ATOM 1984 O O . LEU A 1 253 ? 33.275 8.343 -49.259 1.00 98.25 253 LEU A O 1
ATOM 1988 N N . ALA A 1 254 ? 31.871 9.597 -48.032 1.00 98.12 254 ALA A N 1
ATOM 1989 C CA . ALA A 1 254 ? 31.202 10.206 -49.177 1.00 98.12 254 ALA A CA 1
ATOM 1990 C C . ALA A 1 254 ? 32.157 11.115 -49.966 1.00 98.12 254 ALA A C 1
ATOM 1992 O O . ALA A 1 254 ? 32.181 11.054 -51.196 1.00 98.12 254 ALA A O 1
ATOM 1993 N N . GLN A 1 255 ? 32.984 11.901 -49.273 1.00 98.31 255 GLN A N 1
ATOM 1994 C CA . GLN A 1 255 ? 34.003 12.739 -49.898 1.00 98.31 255 GLN A CA 1
ATOM 1995 C C . GLN A 1 255 ? 35.018 11.896 -50.679 1.00 98.31 255 GLN A C 1
ATOM 1997 O O . GLN A 1 255 ? 35.215 12.143 -51.865 1.00 98.31 255 GLN A O 1
ATOM 2002 N N . VAL A 1 256 ? 35.587 10.852 -50.067 1.00 98.25 256 VAL A N 1
ATOM 2003 C CA . VAL A 1 256 ? 36.553 9.965 -50.738 1.00 98.25 256 VAL A CA 1
ATOM 2004 C C . VAL A 1 256 ? 35.931 9.274 -51.954 1.00 98.25 256 VAL A C 1
ATOM 2006 O O . VAL A 1 256 ? 36.580 9.158 -52.990 1.00 98.25 256 VAL A O 1
ATOM 2009 N N . ARG A 1 257 ? 34.664 8.844 -51.877 1.00 98.25 257 ARG A N 1
ATOM 2010 C CA . ARG A 1 257 ? 33.951 8.279 -53.038 1.00 98.25 257 ARG A CA 1
ATOM 2011 C C . ARG A 1 257 ? 33.823 9.281 -54.183 1.00 98.25 257 ARG A C 1
ATOM 2013 O O . ARG A 1 257 ? 34.067 8.906 -55.327 1.00 98.25 257 ARG A O 1
ATOM 2020 N N . ASN A 1 258 ? 33.471 10.530 -53.882 1.00 98.06 258 ASN A N 1
ATOM 2021 C CA . ASN A 1 258 ? 33.387 11.589 -54.889 1.00 98.06 258 ASN A CA 1
ATOM 2022 C C . ASN A 1 258 ? 34.763 11.899 -55.496 1.00 98.06 258 ASN A C 1
ATOM 2024 O O . ASN A 1 258 ? 34.870 12.061 -56.709 1.00 98.06 258 ASN A O 1
ATOM 2028 N N . ASP A 1 259 ? 35.818 11.922 -54.681 1.00 98.31 259 ASP A N 1
ATOM 2029 C CA . ASP A 1 259 ? 37.187 12.142 -55.152 1.00 98.31 259 ASP A CA 1
ATOM 2030 C C . ASP A 1 259 ? 37.667 10.998 -56.061 1.00 98.31 259 ASP A C 1
ATOM 2032 O O . ASP A 1 259 ? 38.260 11.260 -57.107 1.00 98.31 259 ASP A O 1
ATOM 2036 N N . ILE A 1 260 ? 37.363 9.738 -55.720 1.00 98.00 260 ILE A N 1
ATOM 2037 C CA . ILE A 1 260 ? 37.655 8.570 -56.570 1.00 98.00 260 ILE A CA 1
ATOM 2038 C C . ILE A 1 260 ? 36.890 8.656 -57.891 1.00 98.00 260 ILE A C 1
ATOM 2040 O O . ILE A 1 260 ? 37.473 8.421 -58.949 1.00 98.00 260 ILE A O 1
ATOM 2044 N N . GLN A 1 261 ? 35.602 9.004 -57.846 1.00 97.81 261 GLN A N 1
ATOM 2045 C CA . GLN A 1 261 ? 34.787 9.167 -59.049 1.00 97.81 261 GLN A CA 1
ATOM 2046 C C . GLN A 1 261 ? 35.382 10.241 -59.967 1.00 97.81 261 GLN A C 1
ATOM 2048 O O . GLN A 1 261 ? 35.579 9.994 -61.156 1.00 97.81 261 GLN A O 1
ATOM 2053 N N . ARG A 1 262 ? 35.764 11.393 -59.402 1.00 98.00 262 ARG A N 1
ATOM 2054 C CA . ARG A 1 262 ? 36.408 12.475 -60.152 1.00 98.00 262 ARG A CA 1
ATOM 2055 C C . ARG A 1 262 ? 37.749 12.044 -60.744 1.00 98.00 262 ARG A C 1
ATOM 2057 O O . ARG A 1 262 ? 38.002 12.287 -61.916 1.00 98.00 262 ARG A O 1
ATOM 2064 N N . GLN A 1 263 ? 38.590 11.359 -59.966 1.00 97.94 263 GLN A N 1
ATOM 2065 C CA . GLN A 1 263 ? 39.850 10.814 -60.477 1.00 97.94 263 GLN A CA 1
ATOM 2066 C C . GLN A 1 263 ? 39.613 9.822 -61.617 1.00 97.94 263 GLN A C 1
ATOM 2068 O O . GLN A 1 263 ? 40.335 9.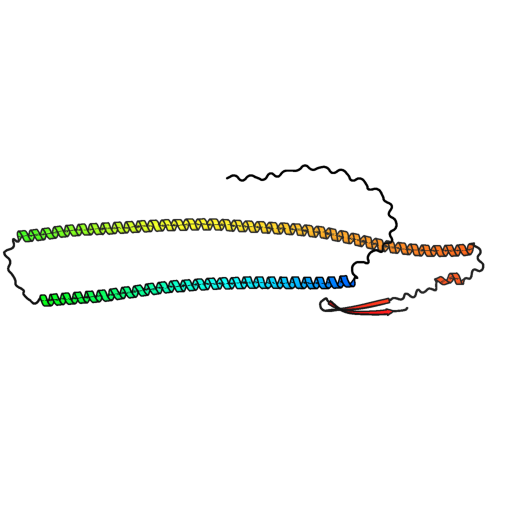860 -62.606 1.00 97.94 263 GLN A O 1
ATOM 2073 N N . SER A 1 264 ? 38.608 8.950 -61.513 1.00 98.12 264 SER A N 1
ATOM 2074 C CA . SER A 1 264 ? 38.259 8.008 -62.581 1.00 98.12 264 SER A CA 1
ATOM 2075 C C . SER A 1 264 ? 37.863 8.728 -63.872 1.00 98.12 264 SER A C 1
ATOM 2077 O O . SER A 1 264 ? 38.249 8.290 -64.955 1.00 98.12 264 SER A O 1
ATOM 2079 N N . GLU A 1 265 ? 37.111 9.824 -63.771 1.00 97.69 265 GLU A N 1
ATOM 2080 C CA . GLU A 1 265 ? 36.737 10.664 -64.914 1.00 97.69 265 GLU A CA 1
ATOM 2081 C C . GLU A 1 265 ? 37.967 11.347 -65.534 1.00 97.69 265 GLU A C 1
ATOM 2083 O O . GLU A 1 265 ? 38.155 11.278 -66.753 1.00 97.69 265 GLU A O 1
ATOM 2088 N N . ASP A 1 266 ? 38.851 11.912 -64.705 1.00 97.56 266 ASP A N 1
ATOM 2089 C CA . ASP A 1 266 ? 40.113 12.525 -65.140 1.00 97.56 266 ASP A CA 1
ATOM 2090 C C . ASP A 1 266 ? 41.033 11.496 -65.835 1.00 97.56 266 ASP A C 1
ATOM 2092 O O . ASP A 1 266 ? 41.596 11.770 -66.901 1.00 97.56 266 ASP A O 1
ATOM 2096 N N . TYR A 1 267 ? 41.153 10.281 -65.283 1.00 98.00 267 TYR A N 1
ATOM 2097 C CA . TYR A 1 267 ? 41.923 9.187 -65.886 1.00 98.00 267 TYR A CA 1
ATOM 2098 C C . TYR A 1 267 ? 41.341 8.746 -67.229 1.00 98.00 267 TYR A C 1
ATOM 2100 O O . TYR A 1 267 ? 42.101 8.540 -68.178 1.00 98.00 267 TYR A O 1
ATOM 2108 N N . GLN A 1 268 ? 40.016 8.628 -67.343 1.00 97.56 268 GLN A N 1
ATOM 2109 C CA . GLN A 1 268 ? 39.373 8.276 -68.608 1.00 97.56 268 GLN A CA 1
ATOM 2110 C C . GLN A 1 268 ? 39.597 9.360 -69.669 1.00 97.56 268 GLN A C 1
ATOM 2112 O O . GLN A 1 268 ? 39.870 9.045 -70.828 1.00 97.56 268 GLN A O 1
ATOM 2117 N N . ALA A 1 269 ? 39.527 10.638 -69.289 1.00 97.06 269 ALA A N 1
ATOM 2118 C CA . ALA A 1 269 ? 39.820 11.745 -70.193 1.00 97.06 269 ALA A CA 1
ATOM 2119 C C . ALA A 1 269 ? 41.274 11.702 -70.691 1.00 97.06 269 ALA A C 1
ATOM 2121 O O . ALA A 1 269 ? 41.519 11.866 -71.889 1.00 97.06 269 ALA A O 1
ATOM 2122 N N . LEU A 1 270 ? 42.232 11.427 -69.800 1.00 97.94 270 LEU A N 1
ATOM 2123 C CA . LEU A 1 270 ? 43.642 11.293 -70.163 1.00 97.94 270 LEU A CA 1
ATOM 2124 C C . LEU A 1 270 ? 43.892 10.084 -71.074 1.00 97.94 270 LEU A C 1
ATOM 2126 O O . LEU A 1 270 ? 44.642 10.203 -72.043 1.00 97.94 270 LEU A O 1
ATOM 2130 N N . LEU A 1 271 ? 43.241 8.949 -70.802 1.00 97.75 271 LEU A N 1
ATOM 2131 C CA . LEU A 1 271 ? 43.301 7.759 -71.651 1.00 97.75 271 LEU A CA 1
ATOM 2132 C C . LEU A 1 271 ? 42.798 8.071 -73.064 1.00 97.75 271 LEU A C 1
ATOM 2134 O O . LEU A 1 271 ? 43.503 7.799 -74.029 1.00 97.75 271 LEU A O 1
ATOM 2138 N N . ASN A 1 272 ? 41.652 8.748 -73.184 1.00 97.31 272 ASN A N 1
ATOM 2139 C CA . ASN A 1 272 ? 41.106 9.160 -74.479 1.00 97.31 272 ASN A CA 1
ATOM 2140 C C . ASN A 1 272 ? 42.077 10.070 -75.259 1.00 97.31 272 ASN A C 1
ATOM 2142 O O . ASN A 1 272 ? 42.174 9.971 -76.481 1.00 97.31 272 ASN A O 1
ATOM 2146 N N . ILE A 1 273 ? 42.790 10.978 -74.580 1.00 97.38 273 ILE A N 1
ATOM 2147 C CA . ILE A 1 273 ? 43.815 11.827 -75.215 1.00 97.38 273 ILE A CA 1
ATOM 2148 C C . ILE A 1 273 ? 45.011 10.982 -75.661 1.00 97.38 273 ILE A C 1
ATOM 2150 O O . ILE A 1 273 ? 45.499 11.152 -76.775 1.00 97.38 273 ILE A O 1
ATOM 2154 N N . LYS A 1 274 ? 45.477 10.065 -74.811 1.00 97.44 274 LYS A N 1
ATOM 2155 C CA . LYS A 1 274 ? 46.587 9.160 -75.120 1.00 97.44 274 LYS A CA 1
ATOM 2156 C C . LYS A 1 274 ? 46.262 8.274 -76.325 1.00 97.44 274 LYS A C 1
ATOM 2158 O O . LYS A 1 274 ? 47.098 8.175 -77.215 1.00 97.44 274 LYS A O 1
ATOM 2163 N N . ASP A 1 275 ? 45.050 7.732 -76.414 1.00 97.00 275 ASP A N 1
ATOM 2164 C CA . ASP A 1 275 ? 44.611 6.927 -77.561 1.00 97.00 275 ASP A CA 1
ATOM 2165 C C . ASP A 1 275 ? 44.571 7.760 -78.859 1.00 97.00 275 ASP A C 1
ATOM 2167 O O . ASP A 1 275 ? 45.024 7.298 -79.908 1.00 97.00 275 ASP A O 1
ATOM 2171 N N . LYS A 1 276 ? 44.124 9.027 -78.794 1.00 97.00 276 LYS A N 1
ATOM 2172 C CA . LYS A 1 276 ? 44.195 9.965 -79.934 1.00 97.00 276 LYS A CA 1
ATOM 2173 C C . LYS A 1 276 ? 45.635 10.231 -80.376 1.00 97.00 276 LYS A C 1
ATOM 2175 O O . LYS A 1 276 ? 45.932 10.161 -81.565 1.00 97.00 276 LYS A O 1
ATOM 2180 N N . LEU A 1 277 ? 46.537 10.497 -79.432 1.00 96.94 277 LEU A N 1
ATOM 2181 C CA . LEU A 1 277 ? 47.953 10.725 -79.731 1.00 96.94 277 LEU A CA 1
ATOM 2182 C C . LEU A 1 277 ? 48.630 9.473 -80.307 1.00 96.94 277 LEU A C 1
ATOM 2184 O O . LEU A 1 277 ? 49.468 9.581 -81.198 1.00 96.94 277 LEU A O 1
ATOM 2188 N N . GLU A 1 278 ? 48.276 8.277 -79.836 1.00 96.00 278 GLU A N 1
ATOM 2189 C CA . GLU A 1 278 ? 48.774 7.022 -80.407 1.00 96.00 278 GLU A CA 1
ATOM 2190 C C . GLU A 1 278 ? 48.305 6.824 -81.853 1.00 96.00 278 GLU A C 1
ATOM 2192 O O . GLU A 1 278 ? 49.107 6.407 -82.693 1.00 96.00 278 GLU A O 1
ATOM 2197 N N . ALA A 1 279 ? 47.055 7.185 -82.166 1.00 94.00 279 ALA A N 1
ATOM 2198 C CA . ALA A 1 279 ? 46.551 7.200 -83.537 1.00 94.00 279 ALA A CA 1
ATOM 2199 C C . ALA A 1 279 ? 47.319 8.207 -84.413 1.00 94.00 279 ALA A C 1
ATOM 2201 O O . ALA A 1 279 ? 47.764 7.854 -85.508 1.00 94.00 279 ALA A O 1
ATOM 2202 N N . GLU A 1 280 ? 47.571 9.423 -83.916 1.00 95.50 280 GLU A N 1
ATOM 2203 C CA . GLU A 1 280 ? 48.409 10.414 -84.605 1.00 95.50 280 GLU A CA 1
ATOM 2204 C C . GLU A 1 280 ? 49.825 9.868 -84.863 1.00 95.50 280 GLU A C 1
ATOM 2206 O O . GLU A 1 280 ? 50.299 9.884 -85.998 1.00 95.50 280 GLU A O 1
ATOM 2211 N N . ILE A 1 281 ? 50.492 9.280 -83.866 1.00 93.44 281 ILE A N 1
ATOM 2212 C CA . ILE A 1 281 ? 51.823 8.670 -84.039 1.00 93.44 281 ILE A CA 1
ATOM 2213 C C . ILE A 1 281 ? 51.793 7.535 -85.070 1.00 93.44 281 ILE A C 1
ATOM 2215 O O . ILE A 1 281 ? 52.712 7.435 -85.887 1.00 93.44 281 ILE A O 1
ATOM 2219 N N . ALA A 1 282 ? 50.765 6.685 -85.062 1.00 92.75 282 ALA A N 1
ATOM 2220 C CA . ALA A 1 282 ? 50.615 5.610 -86.041 1.00 92.75 282 ALA A CA 1
ATOM 2221 C C . ALA A 1 282 ? 50.478 6.160 -87.471 1.00 92.75 282 ALA A C 1
ATOM 2223 O O . ALA A 1 282 ? 51.142 5.665 -88.386 1.00 92.75 282 ALA A O 1
ATOM 2224 N N . THR A 1 283 ? 49.689 7.223 -87.660 1.00 89.94 283 THR A N 1
ATOM 2225 C CA . THR A 1 283 ? 49.584 7.905 -88.961 1.00 89.94 283 THR A CA 1
ATOM 2226 C C . THR A 1 283 ? 50.907 8.548 -89.387 1.00 89.94 283 THR A C 1
ATOM 2228 O O . THR A 1 283 ? 51.324 8.366 -90.532 1.00 89.94 283 THR A O 1
ATOM 2231 N N . TYR A 1 284 ? 51.630 9.209 -88.473 1.00 94.19 284 TYR A N 1
ATOM 2232 C CA . TYR A 1 284 ? 52.961 9.754 -88.758 1.00 94.19 284 TYR A CA 1
ATOM 2233 C C . TYR A 1 284 ? 53.974 8.663 -89.140 1.00 94.19 284 TYR A C 1
ATOM 2235 O O . TYR A 1 284 ? 54.738 8.851 -90.085 1.00 94.19 284 TYR A O 1
ATOM 2243 N N . ARG A 1 285 ? 53.968 7.503 -88.467 1.00 91.62 285 ARG A N 1
ATOM 2244 C CA . ARG A 1 285 ? 54.822 6.354 -88.830 1.00 91.62 285 ARG A CA 1
ATOM 2245 C C . ARG A 1 285 ? 54.511 5.834 -90.233 1.00 91.62 285 ARG A C 1
ATOM 2247 O O . ARG A 1 285 ? 55.437 5.658 -91.017 1.00 91.62 285 ARG A O 1
ATOM 2254 N N . ARG A 1 286 ? 53.226 5.688 -90.582 1.00 87.19 286 ARG A N 1
ATOM 2255 C CA . ARG A 1 286 ? 52.788 5.273 -91.929 1.00 87.19 286 ARG A CA 1
ATOM 2256 C C . ARG A 1 286 ? 53.283 6.228 -93.022 1.00 87.19 286 ARG A C 1
ATOM 2258 O O . ARG A 1 286 ? 53.693 5.770 -94.084 1.00 87.19 286 ARG A O 1
ATOM 2265 N N . LEU A 1 287 ? 53.271 7.537 -92.758 1.00 85.44 287 LEU A N 1
ATOM 2266 C CA . LEU A 1 287 ? 53.800 8.557 -93.674 1.00 85.44 287 LEU A CA 1
ATOM 2267 C C . LEU A 1 287 ? 55.329 8.477 -93.837 1.00 85.44 287 LEU A C 1
ATOM 2269 O O . LEU A 1 287 ? 55.838 8.696 -94.933 1.00 85.44 287 LEU A O 1
ATOM 2273 N N . LEU A 1 288 ? 56.062 8.171 -92.761 1.00 83.69 288 LEU A N 1
ATOM 2274 C CA . LEU A 1 288 ? 57.530 8.109 -92.746 1.00 83.69 288 LEU A CA 1
ATOM 2275 C C . LEU A 1 288 ? 58.102 6.806 -93.328 1.00 83.69 288 LEU A C 1
ATOM 2277 O O . LEU A 1 288 ? 59.173 6.837 -93.928 1.00 83.69 288 LEU A O 1
ATOM 2281 N N . GLU A 1 289 ? 57.409 5.676 -93.176 1.00 77.69 289 GLU A N 1
ATOM 2282 C CA . GLU A 1 289 ? 57.848 4.357 -93.670 1.00 77.69 289 GLU A CA 1
ATOM 2283 C C . GLU A 1 289 ? 57.691 4.178 -95.195 1.00 77.69 289 GLU A C 1
ATOM 2285 O O . GLU A 1 289 ? 58.038 3.129 -95.731 1.00 77.69 289 GLU A O 1
ATOM 2290 N N . GLY A 1 290 ? 57.234 5.205 -95.922 1.00 63.84 290 GLY A N 1
ATOM 2291 C CA . GLY A 1 290 ? 57.168 5.179 -97.387 1.00 63.84 290 GLY A CA 1
ATOM 2292 C C . GLY A 1 290 ? 56.062 4.278 -97.941 1.00 63.84 290 GLY A C 1
ATOM 2293 O O . GLY A 1 290 ? 56.235 3.682 -99.001 1.00 63.84 290 GLY A O 1
ATOM 2294 N N . GLY A 1 291 ? 54.931 4.171 -97.237 1.00 52.94 291 GLY A N 1
ATOM 2295 C CA . GLY A 1 291 ? 53.756 3.454 -97.729 1.00 52.94 291 GLY A CA 1
ATOM 2296 C C . GLY A 1 291 ? 53.154 4.135 -98.960 1.00 52.94 291 GLY A C 1
ATOM 2297 O O . GLY A 1 291 ? 52.723 5.285 -98.895 1.00 52.94 291 GLY A O 1
ATOM 2298 N N . GLU A 1 292 ? 53.140 3.406 -100.073 1.00 53.22 292 GLU A N 1
ATOM 2299 C CA . GLU A 1 292 ? 52.535 3.782 -101.349 1.00 53.22 292 GLU A CA 1
ATOM 2300 C C . GLU A 1 292 ? 51.070 4.253 -101.175 1.00 53.22 292 GLU A C 1
ATOM 2302 O O . GLU A 1 292 ? 50.283 3.651 -100.448 1.00 53.22 292 GLU A O 1
ATOM 2307 N N . GLU A 1 293 ? 50.733 5.357 -101.855 1.00 53.12 293 GLU A N 1
ATOM 2308 C CA . GLU A 1 293 ? 49.400 5.972 -102.008 1.00 53.12 293 GLU A CA 1
ATOM 2309 C C . GLU A 1 293 ? 48.674 6.454 -100.731 1.00 53.12 293 GLU A C 1
ATOM 2311 O O . GLU A 1 293 ? 47.777 5.817 -100.173 1.00 53.12 293 GLU A O 1
ATOM 2316 N N . PHE A 1 294 ? 48.977 7.696 -100.335 1.00 51.06 294 PHE A N 1
ATOM 2317 C CA . PHE A 1 294 ? 48.155 8.488 -99.416 1.00 51.06 294 PHE A CA 1
ATOM 2318 C C . PHE A 1 294 ? 46.804 8.844 -100.070 1.00 51.06 294 PHE A C 1
ATOM 2320 O O . PHE A 1 294 ? 46.685 9.834 -100.791 1.00 51.06 294 PHE A O 1
ATOM 2327 N N . ASN A 1 295 ? 45.773 8.034 -99.820 1.00 58.97 295 ASN A N 1
ATOM 2328 C CA . ASN A 1 295 ? 44.393 8.336 -100.201 1.00 58.97 295 ASN A CA 1
ATOM 2329 C C . ASN A 1 295 ? 43.704 9.153 -99.094 1.00 58.97 295 ASN A C 1
ATOM 2331 O O . ASN A 1 295 ? 43.481 8.668 -97.987 1.00 58.97 295 ASN A O 1
ATOM 2335 N N . LEU A 1 296 ? 43.317 10.390 -99.423 1.00 51.94 296 LEU A N 1
ATOM 2336 C CA . LEU A 1 296 ? 42.721 11.403 -98.531 1.00 51.94 296 LEU A CA 1
ATOM 2337 C C . LEU A 1 296 ? 41.434 10.949 -97.800 1.00 51.94 296 LEU A C 1
ATOM 2339 O O . LEU A 1 296 ? 41.018 11.582 -96.835 1.00 51.94 296 LEU A O 1
ATOM 2343 N N . ASN A 1 297 ? 40.810 9.849 -98.232 1.00 56.38 297 ASN A N 1
ATOM 2344 C CA . ASN A 1 297 ? 39.602 9.296 -97.614 1.00 56.38 297 ASN A CA 1
ATOM 2345 C C . ASN A 1 297 ? 39.853 8.629 -96.250 1.00 56.38 297 ASN A C 1
ATOM 2347 O O . ASN A 1 297 ? 38.928 8.578 -95.447 1.00 56.38 297 ASN A O 1
ATOM 2351 N N . ASP A 1 298 ? 41.073 8.161 -95.959 1.00 57.62 298 ASP A N 1
ATOM 2352 C CA . ASP A 1 298 ? 41.385 7.459 -94.696 1.00 57.62 298 ASP A CA 1
ATOM 2353 C C . ASP A 1 298 ? 41.471 8.437 -93.500 1.00 57.62 298 ASP A C 1
ATOM 2355 O O . ASP A 1 298 ? 41.175 8.081 -92.364 1.00 57.62 298 ASP A O 1
ATOM 2359 N N . ALA A 1 299 ? 41.789 9.713 -93.764 1.00 53.91 299 ALA A N 1
ATOM 2360 C CA . ALA A 1 299 ? 41.819 10.786 -92.763 1.00 53.91 299 ALA A CA 1
ATOM 2361 C C . ALA A 1 299 ? 40.422 11.345 -92.411 1.00 53.91 299 ALA A C 1
ATOM 2363 O O . ALA A 1 299 ? 40.291 12.121 -91.466 1.00 53.91 299 ALA A O 1
ATOM 2364 N N . LEU A 1 300 ? 39.380 10.968 -93.163 1.00 52.53 300 LEU A N 1
ATOM 2365 C CA . LEU A 1 300 ? 38.011 11.477 -93.002 1.00 52.53 300 LEU A CA 1
ATOM 2366 C C . LEU A 1 300 ? 37.074 10.481 -92.292 1.00 52.53 300 LEU A C 1
ATOM 2368 O O . LEU A 1 300 ? 35.928 10.814 -91.993 1.00 52.53 300 LEU A O 1
ATOM 2372 N N . VAL A 1 301 ? 37.537 9.261 -91.995 1.00 51.94 301 VAL A N 1
ATOM 2373 C CA . VAL A 1 301 ? 36.676 8.209 -91.422 1.00 51.94 301 VAL A CA 1
ATOM 2374 C C . VAL A 1 301 ? 36.251 8.522 -89.980 1.00 51.94 301 VAL A C 1
ATOM 2376 O O . VAL A 1 301 ? 35.179 8.091 -89.559 1.00 51.94 301 VAL A O 1
ATOM 2379 N N . ASP A 1 302 ? 36.990 9.359 -89.246 1.00 47.56 302 ASP A N 1
ATOM 2380 C CA . ASP A 1 302 ? 36.658 9.662 -87.844 1.00 47.56 302 ASP A CA 1
ATOM 2381 C C . ASP A 1 302 ? 35.696 10.854 -87.657 1.00 47.56 302 ASP A C 1
ATOM 2383 O O . ASP A 1 302 ? 35.324 11.203 -86.540 1.00 47.56 302 ASP A O 1
ATOM 2387 N N . THR A 1 303 ? 35.224 11.472 -88.749 1.00 47.44 303 THR A N 1
ATOM 2388 C CA . THR A 1 303 ? 34.167 12.510 -88.699 1.00 47.44 303 THR A CA 1
ATOM 2389 C C . THR A 1 303 ? 32.765 11.977 -89.026 1.00 47.44 303 THR A C 1
ATOM 2391 O O . THR A 1 303 ? 31.805 12.747 -89.036 1.00 47.44 303 THR A O 1
ATOM 2394 N N . GLY A 1 304 ? 32.622 10.664 -89.263 1.00 45.38 304 GLY A N 1
ATOM 2395 C CA . GLY A 1 304 ? 31.370 10.025 -89.692 1.00 45.38 304 GLY A CA 1
ATOM 2396 C C . GLY A 1 304 ? 30.770 8.985 -88.739 1.00 45.38 304 GLY A C 1
ATOM 2397 O O . GLY A 1 304 ? 29.678 8.490 -89.018 1.00 45.38 304 GLY A O 1
ATOM 2398 N N . SER A 1 305 ? 31.418 8.652 -87.618 1.00 43.81 305 SER A N 1
ATOM 2399 C CA . SER A 1 305 ? 30.800 7.791 -86.601 1.00 43.81 305 SER A CA 1
ATOM 2400 C C . SER A 1 305 ? 29.933 8.640 -85.675 1.00 43.81 305 SER A C 1
ATOM 2402 O O . SER A 1 305 ? 30.321 9.006 -84.566 1.00 43.81 305 SER A O 1
ATOM 2404 N N . ILE A 1 306 ? 28.729 8.972 -86.145 1.00 48.72 306 ILE A N 1
ATOM 2405 C CA . ILE A 1 306 ? 27.617 9.229 -85.232 1.00 48.72 306 ILE A CA 1
ATOM 2406 C C . ILE A 1 306 ? 27.424 7.911 -84.484 1.00 48.72 306 ILE A C 1
ATOM 2408 O O . ILE A 1 306 ? 26.811 6.972 -84.997 1.00 48.72 306 ILE A O 1
ATOM 2412 N N . THR A 1 307 ? 27.997 7.809 -83.287 1.00 48.78 307 THR A N 1
ATOM 2413 C CA . THR A 1 307 ? 27.603 6.799 -82.316 1.00 48.78 307 THR A CA 1
ATOM 2414 C C . THR A 1 307 ? 26.110 6.988 -82.091 1.00 48.78 307 THR A C 1
ATOM 2416 O O . THR A 1 307 ? 25.670 7.916 -81.419 1.00 48.78 307 THR A O 1
ATOM 2419 N N . GLN A 1 308 ? 25.308 6.130 -82.721 1.00 49.41 308 GLN A N 1
ATOM 2420 C CA . GLN A 1 308 ? 23.895 5.992 -82.409 1.00 49.41 308 GLN A CA 1
ATOM 2421 C C . GLN A 1 308 ? 23.814 5.499 -80.963 1.00 49.41 308 GLN A C 1
ATOM 2423 O O . GLN A 1 308 ? 23.891 4.300 -80.687 1.00 49.41 308 GLN A O 1
ATOM 2428 N N . THR A 1 309 ? 23.727 6.430 -80.019 1.00 47.84 309 THR A N 1
ATOM 2429 C CA . THR A 1 309 ? 23.536 6.118 -78.608 1.00 47.84 309 THR A CA 1
ATOM 2430 C C . THR A 1 309 ? 22.104 5.623 -78.448 1.00 47.84 309 THR A C 1
ATOM 2432 O O . THR A 1 309 ? 21.156 6.398 -78.344 1.00 47.84 309 THR A O 1
ATOM 2435 N N . THR A 1 310 ? 21.910 4.306 -78.484 1.00 52.09 310 THR A N 1
ATOM 2436 C CA . THR A 1 310 ? 20.619 3.697 -78.154 1.00 52.09 310 THR A CA 1
ATOM 2437 C C . THR A 1 310 ? 20.387 3.833 -76.654 1.00 52.09 310 THR A C 1
ATOM 2439 O O . THR A 1 310 ? 20.934 3.066 -75.861 1.00 52.09 310 THR A O 1
ATOM 2442 N N . HIS A 1 311 ? 19.578 4.811 -76.251 1.00 53.50 311 HIS A N 1
ATOM 2443 C CA . HIS A 1 311 ? 19.150 4.954 -74.864 1.00 53.50 311 HIS A CA 1
ATOM 2444 C C . HIS A 1 311 ? 18.011 3.964 -74.588 1.00 53.50 311 HIS A C 1
ATOM 2446 O O . HIS A 1 311 ? 16.895 4.114 -75.087 1.00 53.50 311 HIS A O 1
ATOM 2452 N N . LYS A 1 312 ? 18.292 2.927 -73.792 1.00 65.31 312 LYS A N 1
ATOM 2453 C CA . LYS A 1 312 ? 17.266 2.016 -73.271 1.00 65.31 312 LYS A CA 1
ATOM 2454 C C . LYS A 1 312 ? 16.658 2.639 -72.016 1.00 65.31 312 LYS A C 1
ATOM 2456 O O . LYS A 1 312 ? 17.254 2.568 -70.944 1.00 65.31 312 LYS A O 1
ATOM 2461 N N . VAL A 1 313 ? 15.476 3.235 -72.146 1.00 68.69 313 VAL A N 1
ATOM 2462 C CA . VAL A 1 313 ? 14.701 3.713 -70.994 1.00 68.69 313 VAL A CA 1
ATOM 2463 C C . VAL A 1 313 ? 13.837 2.555 -70.499 1.00 68.69 313 VAL A C 1
ATOM 2465 O O . VAL A 1 313 ? 13.027 2.004 -71.245 1.00 68.69 313 VAL A O 1
ATOM 2468 N N . VAL A 1 314 ? 14.053 2.145 -69.248 1.00 69.50 314 VAL A N 1
ATOM 2469 C CA . VAL A 1 314 ? 13.229 1.144 -68.560 1.00 69.50 314 VAL A CA 1
ATOM 2470 C C . VAL A 1 314 ? 12.377 1.886 -67.544 1.00 69.50 314 VAL A C 1
ATOM 2472 O O . VAL A 1 314 ? 12.898 2.417 -66.564 1.00 69.50 314 VAL A O 1
ATOM 2475 N N . THR A 1 315 ? 11.071 1.947 -67.788 1.00 68.75 315 THR A N 1
ATOM 2476 C CA . THR A 1 315 ? 10.120 2.553 -66.856 1.00 68.75 315 THR A CA 1
ATOM 2477 C C . THR A 1 315 ? 9.485 1.442 -66.033 1.00 68.75 315 THR A C 1
ATOM 2479 O O . THR A 1 315 ? 8.657 0.678 -66.525 1.00 68.75 315 THR A O 1
ATOM 2482 N N . THR A 1 316 ? 9.888 1.341 -64.769 1.00 59.34 316 THR A N 1
ATOM 2483 C CA . THR A 1 316 ? 9.301 0.395 -63.815 1.00 59.34 316 THR A CA 1
ATOM 2484 C C . THR A 1 316 ? 8.181 1.093 -63.056 1.00 59.34 316 THR A C 1
ATOM 2486 O O . THR A 1 316 ? 8.438 1.990 -62.251 1.00 59.34 316 THR A O 1
ATOM 2489 N N . THR A 1 317 ? 6.931 0.693 -63.294 1.00 70.12 317 THR A N 1
ATOM 2490 C CA . THR A 1 317 ? 5.793 1.171 -62.497 1.00 70.12 317 THR A CA 1
ATOM 2491 C C . THR A 1 317 ? 5.489 0.161 -61.398 1.00 70.12 317 THR A C 1
ATOM 2493 O O . THR A 1 317 ? 4.957 -0.920 -61.634 1.00 70.12 317 THR A O 1
ATOM 2496 N N . ARG A 1 318 ? 5.853 0.518 -60.162 1.00 72.44 318 ARG A N 1
ATOM 2497 C CA . ARG A 1 318 ? 5.609 -0.300 -58.970 1.00 72.44 318 ARG A CA 1
ATOM 2498 C C . ARG A 1 318 ? 4.357 0.201 -58.258 1.00 72.44 318 ARG A C 1
ATOM 2500 O O . ARG A 1 318 ? 4.343 1.323 -57.759 1.00 72.44 318 ARG A O 1
ATOM 2507 N N . LYS A 1 319 ? 3.318 -0.634 -58.182 1.00 68.81 319 LYS A N 1
ATOM 2508 C CA . LYS A 1 319 ? 2.097 -0.326 -57.423 1.00 68.81 319 LYS A CA 1
ATOM 2509 C C . LYS A 1 319 ? 2.152 -1.027 -56.063 1.00 68.81 319 LYS A C 1
ATOM 2511 O O . LYS A 1 319 ? 2.124 -2.255 -55.985 1.00 68.81 319 LYS A O 1
ATOM 2516 N N . THR A 1 320 ? 2.268 -0.240 -54.998 1.00 65.56 320 THR A N 1
ATOM 2517 C CA . THR A 1 320 ? 2.293 -0.703 -53.601 1.00 65.56 320 THR A CA 1
ATOM 2518 C C . THR A 1 320 ? 0.983 -0.361 -52.906 1.00 65.56 320 THR A C 1
ATOM 2520 O O . THR A 1 320 ? 0.565 0.796 -52.920 1.00 65.56 320 THR A O 1
ATOM 2523 N N . VAL A 1 321 ? 0.361 -1.357 -52.277 1.00 56.56 321 VAL A N 1
ATOM 2524 C CA . VAL A 1 321 ? -0.770 -1.190 -51.351 1.00 56.56 321 VAL A CA 1
ATOM 2525 C C . VAL A 1 321 ? -0.376 -1.904 -50.056 1.00 56.56 321 VAL A C 1
ATOM 2527 O O . VAL A 1 321 ? 0.117 -3.029 -50.113 1.00 56.56 321 VAL A O 1
ATOM 2530 N N . ASP A 1 322 ? -0.494 -1.220 -48.915 1.00 53.41 322 ASP A N 1
ATOM 2531 C CA . ASP A 1 322 ? -0.139 -1.718 -47.573 1.00 53.41 322 ASP A CA 1
ATOM 2532 C C . ASP A 1 322 ? 1.261 -2.352 -47.457 1.00 53.41 322 ASP A C 1
ATOM 2534 O O . ASP A 1 322 ? 1.455 -3.417 -46.875 1.00 53.41 322 ASP A O 1
ATOM 2538 N N . GLY A 1 323 ? 2.270 -1.704 -48.049 1.00 71.88 323 GLY A N 1
ATOM 2539 C CA . GLY A 1 323 ? 3.675 -2.103 -47.896 1.00 71.88 323 GLY A CA 1
ATOM 2540 C C . GLY A 1 323 ? 4.086 -3.394 -48.621 1.00 71.88 323 GLY A C 1
ATOM 2541 O O . GLY A 1 323 ? 5.260 -3.758 -48.565 1.00 71.88 323 GLY A O 1
ATOM 2542 N N . LYS A 1 324 ? 3.178 -4.062 -49.349 1.00 58.16 324 LYS A N 1
ATOM 2543 C CA . LYS A 1 324 ? 3.484 -5.234 -50.190 1.00 58.16 324 LYS A CA 1
ATOM 2544 C C . LYS A 1 324 ? 3.341 -4.904 -51.681 1.00 58.16 324 LYS A C 1
ATOM 2546 O O . LYS A 1 324 ? 2.389 -4.253 -52.109 1.00 58.16 324 LYS A O 1
ATOM 2551 N N . VAL A 1 325 ? 4.315 -5.340 -52.485 1.00 73.31 325 VAL A N 1
ATOM 2552 C CA . VAL A 1 325 ? 4.327 -5.150 -53.947 1.00 73.31 325 VAL A CA 1
ATOM 2553 C C . VAL A 1 325 ? 3.414 -6.203 -54.580 1.00 73.31 325 VAL A C 1
ATOM 2555 O O . VAL A 1 325 ? 3.719 -7.389 -54.513 1.00 73.31 325 VAL A O 1
ATOM 2558 N N . VAL A 1 326 ? 2.282 -5.782 -55.152 1.00 69.38 326 VAL A N 1
ATOM 2559 C CA . VAL A 1 326 ? 1.247 -6.696 -55.689 1.00 69.38 326 VAL A CA 1
ATOM 2560 C C . VAL A 1 326 ? 1.380 -6.901 -57.204 1.00 69.38 326 VAL A C 1
ATOM 2562 O O . VAL A 1 326 ? 0.936 -7.915 -57.734 1.00 69.38 326 VAL A O 1
ATOM 2565 N N . SER A 1 327 ? 2.038 -5.984 -57.915 1.00 64.12 327 SER A N 1
ATOM 2566 C CA . SER A 1 327 ? 2.340 -6.141 -59.340 1.00 64.12 327 SER A CA 1
ATOM 2567 C C . SER A 1 327 ? 3.580 -5.337 -59.721 1.00 64.12 327 SER A C 1
ATOM 2569 O O . SER A 1 327 ? 3.661 -4.148 -59.398 1.00 64.12 327 SER A O 1
ATOM 2571 N N . ASP A 1 328 ? 4.508 -5.979 -60.429 1.00 68.12 328 ASP A N 1
ATOM 2572 C CA . ASP A 1 328 ? 5.658 -5.336 -61.061 1.00 68.12 328 ASP A CA 1
ATOM 2573 C C . ASP A 1 328 ? 5.528 -5.518 -62.576 1.00 68.12 328 ASP A C 1
ATOM 2575 O O . ASP A 1 328 ? 5.332 -6.633 -63.067 1.00 68.12 328 ASP A O 1
ATOM 2579 N N . THR A 1 329 ? 5.536 -4.421 -63.325 1.00 69.06 329 THR A N 1
ATOM 2580 C CA . THR A 1 329 ? 5.476 -4.453 -64.787 1.00 69.06 329 THR A CA 1
ATOM 2581 C C . THR A 1 329 ? 6.564 -3.534 -65.313 1.00 69.06 329 THR A C 1
ATOM 2583 O O . THR A 1 329 ? 6.592 -2.337 -65.018 1.00 69.06 329 THR A O 1
ATOM 2586 N N . SER A 1 330 ? 7.492 -4.127 -66.061 1.00 65.19 330 SER A N 1
ATOM 2587 C CA . SER A 1 330 ? 8.600 -3.429 -66.699 1.00 65.19 330 SER A CA 1
ATOM 2588 C C . SER A 1 330 ? 8.347 -3.374 -68.198 1.00 65.19 330 SER A C 1
ATOM 2590 O O . SER A 1 330 ? 8.219 -4.399 -68.864 1.00 65.19 330 SER A O 1
ATOM 2592 N N . GLU A 1 331 ? 8.262 -2.157 -68.723 1.00 69.38 331 GLU A N 1
ATOM 2593 C CA . GLU A 1 331 ? 8.169 -1.909 -70.155 1.00 69.38 331 GLU A CA 1
ATOM 2594 C C . GLU A 1 331 ? 9.483 -1.275 -70.616 1.00 69.38 331 GLU A C 1
ATOM 2596 O O . GLU A 1 331 ? 9.992 -0.331 -70.004 1.00 69.38 331 GLU A O 1
ATOM 2601 N N . SER A 1 332 ? 10.077 -1.837 -71.668 1.00 68.69 332 SER A N 1
ATOM 2602 C CA . SER A 1 332 ? 11.320 -1.333 -72.246 1.00 68.69 332 SER A CA 1
ATOM 2603 C C . SER A 1 332 ? 11.058 -0.823 -73.650 1.00 68.69 332 SER A C 1
ATOM 2605 O O . SER A 1 332 ? 10.733 -1.612 -74.539 1.00 68.69 332 SER A O 1
ATOM 2607 N N . GLN A 1 333 ? 11.245 0.477 -73.854 1.00 66.94 333 GLN A N 1
ATOM 2608 C CA . GLN A 1 333 ? 11.138 1.104 -75.165 1.00 66.94 333 GLN A CA 1
ATOM 2609 C C . GLN A 1 333 ? 12.532 1.530 -75.633 1.00 66.94 333 GLN A C 1
ATOM 2611 O O . GLN A 1 333 ? 13.314 2.125 -74.889 1.00 66.94 333 GLN A O 1
ATOM 2616 N N . LEU A 1 334 ? 12.867 1.146 -76.865 1.00 58.06 334 LEU A N 1
ATOM 2617 C CA . LEU A 1 334 ? 14.139 1.463 -77.504 1.00 58.06 334 LEU A CA 1
ATOM 2618 C C . LEU A 1 334 ? 13.944 2.688 -78.387 1.00 58.06 334 LEU A C 1
ATOM 2620 O O . LEU A 1 334 ? 13.284 2.606 -79.422 1.00 58.06 334 LEU A O 1
ATOM 2624 N N . PHE A 1 335 ? 14.539 3.808 -77.988 1.00 53.03 335 PHE A N 1
ATOM 2625 C CA . PHE A 1 335 ? 14.565 5.014 -78.805 1.00 53.03 335 PHE A CA 1
ATOM 2626 C C . PHE A 1 335 ? 15.885 5.072 -79.572 1.00 53.03 335 PHE A C 1
ATOM 2628 O O . PHE A 1 335 ? 16.970 4.973 -78.994 1.00 53.03 335 PHE A O 1
ATOM 2635 N N . ARG A 1 336 ? 15.772 5.176 -80.896 1.00 52.38 336 ARG A N 1
ATOM 2636 C CA . ARG A 1 336 ? 16.892 5.278 -81.832 1.00 52.38 336 ARG A CA 1
ATOM 2637 C C . ARG A 1 336 ? 16.843 6.686 -82.415 1.00 52.38 336 ARG A C 1
ATOM 2639 O O . ARG A 1 336 ? 15.854 7.009 -83.069 1.00 52.38 336 ARG A O 1
ATOM 2646 N N . HIS A 1 337 ? 17.844 7.507 -82.113 1.00 55.06 337 HIS A N 1
ATOM 2647 C CA . HIS A 1 337 ? 17.965 8.861 -82.654 1.00 55.06 337 HIS A CA 1
ATOM 2648 C C . HIS A 1 337 ? 18.957 8.914 -83.808 1.00 55.06 337 HIS A C 1
ATOM 2650 O O . HIS A 1 337 ? 19.988 8.205 -83.726 1.00 55.06 337 HIS A O 1
#

pLDDT: mean 83.4, std 19.73, range [37.5, 98.56]

Radius of gyration: 62.31 Å; chains: 1; bounding box: 121×42×189 Å